Protein AF-A0A9E1TR80-F1 (afdb_monomer_lite)

Foldseek 3Di:
DQVVCLVCVLVVLVVVLVVLVVLLVVLVVVLVVVCVVVVPPDDPPDPVVVVSCVSVVSNVVSVVVNVCCVPDPVNCCSNCVQVVLLVLLLVLLCVLCVLLCQQVVPPDPDGPLVVLLVVLLVLLVVLLVPPDPQLADPVLNVLSVVLSVLLNVLSVLLQDPVNFDVVLLVLLVVLLVLLVVLVVLVVVALVPAAFDPVQCPDDGASPDPDRHRNGNHDSSSVSSNVSSVSSNVSSVSNLQRARCGPVSVVSLVVSVVSLVVQCDGDPVRDDDPVSVVVSNVSSVSSVVSSVVSSRRSRHHPVSCVSVNVSD

pLDDT: mean 89.57, std 8.54, range [56.25, 97.62]

Radius of gyration: 32.89 Å; chains: 1; bounding box: 86×53×78 Å

Sequence (311 aa):
MFDWLSDNRASIALFIILALIVSFIWSIIVGRKQTKLRAKDEVFGDPERTKGGWYWAVCGISALLLLWFHYSWGTARAVFPNAANELCQIAKIDESMASISAALPIGSRYLKSTTLVVRNGQQVNKLATAMPVGIFSATEEAELNIVLGDINALMATLSNPDYVDPKAIDDLADVERSLGDLVHILRQGPNGATPSAAALAQPKWGTSEVEIPMLPMTPRGVLFDKISAKIIPITGQFLKISNMSSKAKNLITETKSAISKLKKPDPSMILDESGEKARKAYVKAVDRIFKRLDDGIIFPSVSMQGMHVAV

Structure (mmCIF, N/CA/C/O backbone):
data_AF-A0A9E1TR80-F1
#
_entry.id   AF-A0A9E1TR80-F1
#
loop_
_atom_site.group_PDB
_atom_site.id
_atom_site.type_symbol
_atom_site.label_atom_id
_atom_site.label_alt_id
_atom_site.label_comp_id
_atom_site.label_asym_id
_atom_site.label_entity_id
_atom_site.label_seq_id
_atom_site.pdbx_PDB_ins_code
_atom_site.Cartn_x
_atom_site.Cartn_y
_atom_site.Cartn_z
_atom_site.occupancy
_atom_site.B_iso_or_equiv
_atom_site.auth_seq_id
_atom_site.auth_comp_id
_atom_site.auth_asym_id
_atom_site.auth_atom_id
_atom_site.pdbx_PDB_model_num
ATOM 1 N N . MET A 1 1 ? 33.201 19.211 -18.783 1.00 58.25 1 MET A N 1
ATOM 2 C CA . MET A 1 1 ? 33.687 17.829 -19.033 1.00 58.25 1 MET A CA 1
ATOM 3 C C . MET A 1 1 ? 32.737 16.787 -18.445 1.00 58.25 1 MET A C 1
ATOM 5 O O . MET A 1 1 ? 32.375 15.867 -19.166 1.00 58.25 1 MET A O 1
ATOM 9 N N . PHE A 1 2 ? 32.279 16.949 -17.196 1.00 63.31 2 PHE A N 1
ATOM 10 C CA . PHE A 1 2 ? 31.284 16.056 -16.582 1.00 63.31 2 PHE A CA 1
ATOM 11 C C . PHE A 1 2 ? 29.918 16.058 -17.292 1.00 63.31 2 PHE A C 1
ATOM 13 O O . PHE A 1 2 ? 29.362 14.984 -17.503 1.00 63.31 2 PHE A O 1
ATOM 20 N N . ASP A 1 3 ? 29.442 17.211 -17.776 1.00 69.69 3 ASP A N 1
ATOM 21 C CA . ASP A 1 3 ? 28.160 17.284 -18.501 1.00 69.69 3 ASP A CA 1
ATOM 22 C C . ASP A 1 3 ? 28.173 16.496 -19.815 1.00 69.69 3 ASP A C 1
ATOM 24 O O . ASP A 1 3 ? 27.224 15.786 -20.119 1.00 69.69 3 ASP A O 1
ATOM 28 N N . TRP A 1 4 ? 29.289 16.522 -20.552 1.00 79.81 4 TRP A N 1
ATOM 29 C CA . TRP A 1 4 ? 29.434 15.757 -21.794 1.00 79.81 4 TRP A CA 1
ATOM 30 C C . TRP A 1 4 ? 29.418 14.245 -21.549 1.00 79.81 4 TRP A C 1
ATOM 32 O O . TRP A 1 4 ? 28.778 13.505 -22.298 1.00 79.81 4 TRP A O 1
ATOM 42 N N . LEU A 1 5 ? 30.105 13.783 -20.495 1.00 74.12 5 LEU A N 1
ATOM 43 C CA . LEU A 1 5 ? 30.082 12.375 -20.087 1.00 74.12 5 LEU A CA 1
ATOM 44 C C . LEU A 1 5 ? 28.674 11.959 -19.664 1.00 74.12 5 LEU A C 1
ATOM 46 O O . LEU A 1 5 ? 28.233 10.867 -20.014 1.00 74.12 5 LEU A O 1
ATOM 50 N N . SER A 1 6 ? 27.962 12.838 -18.958 1.00 72.69 6 SER A N 1
ATOM 51 C CA . SER A 1 6 ? 26.574 12.613 -18.578 1.00 72.69 6 SER A CA 1
ATOM 52 C C . SER A 1 6 ? 25.675 12.532 -19.812 1.00 72.69 6 SER A C 1
ATOM 54 O O . SER A 1 6 ? 24.965 11.544 -19.970 1.00 72.69 6 SER A O 1
ATOM 56 N N . ASP A 1 7 ? 25.759 13.481 -20.744 1.00 76.56 7 ASP A N 1
ATOM 57 C CA . ASP A 1 7 ? 24.959 13.498 -21.975 1.00 76.56 7 ASP A CA 1
ATOM 58 C C . ASP A 1 7 ? 25.209 12.277 -22.877 1.00 76.56 7 ASP A C 1
ATOM 60 O O . ASP A 1 7 ? 24.279 11.769 -23.502 1.00 76.56 7 ASP A O 1
ATOM 64 N N . ASN A 1 8 ? 26.446 11.771 -22.921 1.00 85.31 8 ASN A N 1
ATOM 65 C CA . ASN A 1 8 ? 26.847 10.653 -23.783 1.00 85.31 8 ASN A CA 1
ATOM 66 C C . ASN A 1 8 ? 26.948 9.309 -23.050 1.00 85.31 8 ASN A C 1
ATOM 68 O O . ASN A 1 8 ? 27.391 8.319 -23.634 1.00 85.31 8 ASN A O 1
ATOM 72 N N . ARG A 1 9 ? 26.521 9.230 -21.786 1.00 82.00 9 ARG A N 1
ATOM 73 C CA . ARG A 1 9 ? 26.634 8.023 -20.948 1.00 82.00 9 ARG A CA 1
ATOM 74 C C . ARG A 1 9 ? 26.025 6.773 -21.581 1.00 82.00 9 ARG A C 1
ATOM 76 O O . ARG A 1 9 ? 26.563 5.688 -21.402 1.00 82.00 9 ARG A O 1
ATOM 83 N N . ALA A 1 10 ? 24.931 6.921 -22.332 1.00 85.81 10 ALA A N 1
ATOM 84 C CA . ALA A 1 10 ? 24.284 5.817 -23.033 1.00 85.81 10 ALA A CA 1
ATOM 85 C C . ALA A 1 10 ? 25.228 5.234 -24.092 1.00 85.81 10 ALA A C 1
ATOM 87 O O . ALA A 1 10 ? 25.506 4.038 -24.096 1.00 85.81 10 ALA A O 1
ATOM 88 N N . SER A 1 11 ? 25.786 6.105 -24.933 1.00 89.69 11 SER A N 1
ATOM 89 C CA . SER A 1 11 ? 26.757 5.752 -25.968 1.00 89.69 11 SER A CA 1
ATOM 90 C C . SER A 1 11 ? 28.032 5.158 -25.370 1.00 89.69 11 SER A C 1
ATOM 92 O O . SER A 1 11 ? 28.543 4.164 -25.878 1.00 89.69 11 SER A O 1
ATOM 94 N N . ILE A 1 12 ? 28.519 5.722 -24.260 1.00 89.19 12 ILE A N 1
ATOM 95 C CA . ILE A 1 12 ? 29.702 5.225 -23.544 1.00 89.19 12 ILE A CA 1
ATOM 96 C C . ILE A 1 12 ? 29.439 3.826 -22.976 1.00 89.19 12 ILE A C 1
ATOM 98 O O . ILE A 1 12 ? 30.244 2.921 -23.184 1.00 89.19 12 ILE A O 1
ATOM 102 N N . ALA A 1 13 ? 28.305 3.619 -22.301 1.00 89.69 13 ALA A N 1
ATOM 103 C CA . ALA A 1 13 ? 27.932 2.317 -21.754 1.00 89.69 13 ALA A CA 1
ATOM 104 C C . ALA A 1 13 ? 27.799 1.262 -22.862 1.00 89.69 13 ALA A C 1
ATOM 106 O O . ALA A 1 13 ? 28.350 0.171 -22.739 1.00 89.69 13 ALA A O 1
ATOM 107 N N . LEU A 1 14 ? 27.139 1.602 -23.974 1.00 92.31 14 LEU A N 1
ATOM 108 C CA . LEU A 1 14 ? 27.001 0.711 -25.128 1.00 92.31 14 LEU A CA 1
ATOM 109 C C . LEU A 1 14 ? 28.354 0.365 -25.756 1.00 92.31 14 LEU A C 1
ATOM 111 O O . LEU A 1 14 ? 28.594 -0.797 -26.080 1.00 92.31 14 LEU A O 1
ATOM 115 N N . PHE A 1 15 ? 29.256 1.341 -25.884 1.00 94.75 15 PHE A N 1
ATOM 116 C CA . PHE A 1 15 ? 30.611 1.102 -26.377 1.00 94.75 15 PHE A CA 1
ATOM 117 C C . PHE A 1 15 ? 31.386 0.139 -25.469 1.00 94.75 15 PHE A C 1
ATOM 119 O O . PHE A 1 15 ? 31.996 -0.808 -25.962 1.00 94.75 15 PHE A O 1
ATOM 126 N N . ILE A 1 16 ? 31.323 0.332 -24.146 1.00 93.81 16 ILE A N 1
ATOM 127 C CA . ILE A 1 16 ? 31.970 -0.560 -23.173 1.00 93.81 16 ILE A CA 1
ATOM 128 C C . ILE A 1 16 ? 31.391 -1.975 -23.273 1.00 93.81 16 ILE A C 1
ATOM 130 O O . ILE A 1 16 ? 32.149 -2.939 -23.345 1.00 93.81 16 ILE A O 1
ATOM 134 N N . ILE A 1 17 ? 30.064 -2.112 -23.336 1.00 95.00 17 ILE A N 1
ATOM 135 C CA . ILE A 1 17 ? 29.396 -3.412 -23.489 1.00 95.00 17 ILE A CA 1
ATOM 136 C C . ILE A 1 17 ? 29.850 -4.099 -24.782 1.00 95.00 17 ILE A C 1
ATOM 138 O O . ILE A 1 17 ? 30.218 -5.273 -24.753 1.00 95.00 17 ILE A O 1
ATOM 142 N N . LEU A 1 18 ? 29.898 -3.375 -25.903 1.00 96.56 18 LEU A N 1
ATOM 143 C CA . LEU A 1 18 ? 30.376 -3.910 -27.177 1.00 96.56 18 LEU A CA 1
ATOM 144 C C . LEU A 1 18 ? 31.840 -4.370 -27.081 1.00 96.56 18 LEU A C 1
ATOM 146 O O . LEU A 1 18 ? 32.168 -5.476 -27.509 1.00 96.56 18 LEU A O 1
ATOM 150 N N . ALA A 1 19 ? 32.712 -3.558 -26.479 1.00 97.12 19 ALA A N 1
ATOM 151 C CA . ALA A 1 19 ? 34.120 -3.894 -26.283 1.00 97.12 19 ALA A CA 1
ATOM 152 C C . ALA A 1 19 ? 34.298 -5.142 -25.402 1.00 97.12 19 ALA A C 1
ATOM 154 O O . ALA A 1 19 ? 35.151 -5.984 -25.692 1.00 97.12 19 ALA A O 1
ATOM 155 N N . LEU A 1 20 ? 33.468 -5.303 -24.367 1.00 97.12 20 LEU A N 1
ATOM 156 C CA . LEU A 1 20 ? 33.451 -6.493 -23.515 1.00 97.12 20 LEU A CA 1
ATOM 157 C C . LEU A 1 20 ? 32.968 -7.734 -24.272 1.00 97.12 20 LEU A C 1
ATOM 159 O O . LEU A 1 20 ? 33.569 -8.793 -24.120 1.00 97.12 20 LEU A O 1
ATOM 163 N N . ILE A 1 21 ? 31.945 -7.619 -25.129 1.00 97.50 21 ILE A N 1
ATOM 164 C CA . ILE A 1 21 ? 31.486 -8.727 -25.987 1.00 97.50 21 ILE A CA 1
ATOM 165 C C . ILE A 1 21 ? 32.606 -9.164 -26.936 1.00 97.50 21 ILE A C 1
ATOM 167 O O . ILE A 1 21 ? 32.916 -10.355 -27.026 1.00 97.50 21 ILE A O 1
ATOM 171 N N . VAL A 1 22 ? 33.247 -8.209 -27.616 1.00 97.62 22 VAL A N 1
ATOM 172 C CA . VAL A 1 22 ? 34.369 -8.490 -28.524 1.00 97.62 22 VAL A CA 1
ATOM 173 C C . VAL A 1 22 ? 35.521 -9.145 -27.762 1.00 97.62 22 VAL A C 1
ATOM 175 O O . VAL A 1 22 ? 36.040 -10.167 -28.210 1.00 97.62 22 VAL A O 1
ATOM 178 N N . SER A 1 23 ? 35.880 -8.615 -26.590 1.00 96.31 23 SER A N 1
ATOM 179 C CA . SER A 1 23 ? 36.952 -9.156 -25.743 1.00 96.31 23 SER A CA 1
ATOM 180 C C . SER A 1 23 ? 36.634 -10.564 -25.241 1.00 96.31 23 SER A C 1
ATOM 182 O O . SER A 1 23 ? 37.499 -11.439 -25.283 1.00 96.31 23 SER A O 1
ATOM 184 N N . PHE A 1 24 ? 35.388 -10.819 -24.837 1.00 96.94 24 PHE A N 1
ATOM 185 C CA . PHE A 1 24 ? 34.911 -12.133 -24.417 1.00 96.94 24 PHE A CA 1
ATOM 186 C C . PHE A 1 24 ? 35.058 -13.160 -25.547 1.00 96.94 24 PHE A C 1
ATOM 188 O O . PHE A 1 24 ? 35.749 -14.167 -25.379 1.00 96.94 24 PHE A O 1
ATOM 195 N N . ILE A 1 25 ? 34.509 -12.871 -26.731 1.00 96.69 25 ILE A N 1
ATOM 196 C CA . ILE A 1 25 ? 34.580 -13.769 -27.894 1.00 96.69 25 ILE A CA 1
ATOM 197 C C . ILE A 1 25 ? 36.036 -13.988 -28.328 1.00 96.69 25 ILE A C 1
ATOM 199 O O . ILE A 1 25 ? 36.466 -15.128 -28.528 1.00 96.69 25 ILE A O 1
ATOM 203 N N . TRP A 1 26 ? 36.817 -12.911 -28.440 1.00 96.50 26 TRP A N 1
ATOM 204 C CA . TRP A 1 26 ? 38.222 -12.975 -28.836 1.00 96.50 26 TRP A CA 1
ATOM 205 C C . TRP A 1 26 ? 39.052 -13.817 -27.863 1.00 96.50 26 TRP A C 1
ATOM 207 O O . TRP A 1 26 ? 39.819 -14.679 -28.299 1.00 96.50 26 TRP A O 1
ATOM 217 N N . SER A 1 27 ? 38.855 -13.629 -26.554 1.00 94.81 27 SER A N 1
ATOM 218 C CA . SER A 1 27 ? 39.579 -14.370 -25.518 1.00 94.81 27 SER A CA 1
ATOM 219 C C . SER A 1 27 ? 39.319 -15.877 -25.587 1.00 94.81 27 SER A C 1
ATOM 221 O O . SER A 1 27 ? 40.258 -16.662 -25.466 1.00 94.81 27 SER A O 1
ATOM 223 N N . ILE A 1 28 ? 38.087 -16.295 -25.901 1.00 93.44 28 ILE A N 1
ATOM 224 C CA . ILE A 1 28 ? 37.736 -17.706 -26.098 1.00 93.44 28 ILE A CA 1
ATOM 225 C C . ILE A 1 28 ? 38.412 -18.261 -27.356 1.00 93.44 28 ILE A C 1
ATOM 227 O O . ILE A 1 28 ? 39.018 -19.334 -27.313 1.00 93.44 28 ILE A O 1
ATOM 231 N N . ILE A 1 29 ? 38.331 -17.550 -28.486 1.00 93.81 29 ILE A N 1
ATOM 232 C CA . ILE A 1 29 ? 38.893 -18.019 -29.763 1.00 93.81 29 ILE A CA 1
ATOM 233 C C . ILE A 1 29 ? 40.418 -18.146 -29.670 1.00 93.81 29 ILE A C 1
ATOM 235 O O . ILE A 1 29 ? 40.978 -19.184 -30.035 1.00 93.81 29 ILE A O 1
ATOM 239 N N . VAL A 1 30 ? 41.097 -17.102 -29.190 1.00 90.50 30 VAL A N 1
ATOM 240 C CA . VAL A 1 30 ? 42.562 -17.076 -29.094 1.00 90.50 30 VAL A CA 1
ATOM 241 C C . VAL A 1 30 ? 43.049 -17.976 -27.968 1.00 90.50 30 VAL A C 1
ATOM 243 O O . VAL A 1 30 ? 43.980 -18.746 -28.193 1.00 90.50 30 VAL A O 1
ATOM 246 N N . GLY A 1 31 ? 42.390 -17.960 -26.807 1.00 88.12 31 GLY A N 1
ATOM 247 C CA . GLY A 1 31 ? 42.719 -18.828 -25.678 1.00 88.12 31 GLY A CA 1
ATOM 248 C C . GLY A 1 31 ? 42.696 -20.301 -26.075 1.00 88.12 31 GLY A C 1
ATOM 249 O O . GLY A 1 31 ? 43.686 -21.004 -25.887 1.00 88.12 31 GLY A O 1
ATOM 250 N N . ARG A 1 32 ? 41.633 -20.760 -26.754 1.00 87.75 32 ARG A N 1
ATOM 251 C CA . ARG A 1 32 ? 41.549 -22.147 -27.249 1.00 87.75 32 ARG A CA 1
ATOM 252 C C . ARG A 1 32 ? 42.626 -22.480 -28.282 1.00 87.75 32 ARG A C 1
ATOM 254 O O . ARG A 1 32 ? 43.193 -23.571 -28.227 1.00 87.75 32 ARG A O 1
ATOM 261 N N . LYS A 1 33 ? 42.914 -21.568 -29.221 1.00 86.44 33 LYS A N 1
ATOM 262 C CA . LYS A 1 33 ? 43.987 -21.757 -30.216 1.00 86.44 33 LYS A CA 1
ATOM 263 C C . LYS A 1 33 ? 45.356 -21.882 -29.540 1.00 86.44 33 LYS A C 1
ATOM 265 O O . LYS A 1 33 ? 46.092 -22.812 -29.850 1.00 86.44 33 LYS A O 1
ATOM 270 N N . GLN A 1 34 ? 45.666 -21.000 -28.591 1.00 82.81 34 GLN A N 1
ATOM 271 C CA . GLN A 1 34 ? 46.931 -20.990 -27.851 1.00 82.81 34 GLN A CA 1
ATOM 272 C C . GLN A 1 34 ? 47.099 -22.241 -26.982 1.00 82.81 34 GLN A C 1
ATOM 274 O O . GLN A 1 34 ? 48.149 -22.873 -27.038 1.00 82.81 34 GLN A O 1
ATOM 279 N N . THR A 1 35 ? 46.059 -22.664 -26.253 1.00 80.88 35 THR A N 1
ATOM 280 C CA . THR A 1 35 ? 46.100 -23.912 -25.470 1.00 80.88 35 THR A CA 1
ATOM 281 C C . THR A 1 35 ? 46.363 -25.130 -26.357 1.00 80.88 35 THR A C 1
ATOM 283 O O . THR A 1 35 ? 47.120 -26.014 -25.968 1.00 80.88 35 THR A O 1
ATOM 286 N N . LYS A 1 36 ? 45.786 -25.180 -27.567 1.00 81.00 36 LYS A N 1
ATOM 287 C CA . LYS A 1 36 ? 46.009 -26.289 -28.507 1.00 81.00 36 LYS A CA 1
ATOM 288 C C . LYS A 1 36 ? 47.434 -26.321 -29.070 1.00 81.00 36 LYS A C 1
ATOM 290 O O . LYS A 1 36 ? 47.961 -27.412 -29.261 1.00 81.00 36 LYS A O 1
ATOM 295 N N . LEU A 1 37 ? 48.031 -25.161 -29.354 1.00 76.88 37 LEU A N 1
ATOM 296 C CA . LEU A 1 37 ? 49.408 -25.067 -29.856 1.00 76.88 37 LEU A CA 1
ATOM 297 C C . LEU A 1 37 ? 50.415 -25.493 -28.780 1.00 76.88 37 LEU A C 1
ATOM 299 O O . LEU A 1 37 ? 51.246 -26.358 -29.020 1.00 76.88 37 LEU A O 1
ATOM 303 N N . ARG A 1 38 ? 50.255 -24.973 -27.563 1.00 70.81 38 ARG A N 1
ATOM 304 C CA . ARG A 1 38 ? 51.176 -25.202 -26.439 1.00 70.81 38 ARG A CA 1
ATOM 305 C C . ARG A 1 38 ? 51.087 -26.591 -25.812 1.00 70.81 38 ARG A C 1
ATOM 307 O O . ARG A 1 38 ? 52.010 -27.028 -25.141 1.00 70.81 38 ARG A O 1
ATOM 314 N N . ALA A 1 39 ? 50.000 -27.322 -26.065 1.00 70.25 39 ALA A N 1
ATOM 315 C CA . ALA A 1 39 ? 49.809 -28.676 -25.546 1.00 70.25 39 ALA A CA 1
ATOM 316 C C . ALA A 1 39 ? 50.899 -29.678 -25.977 1.00 70.25 39 ALA A C 1
ATOM 318 O O . ALA A 1 39 ? 51.022 -30.721 -25.338 1.00 70.25 39 ALA A O 1
ATOM 319 N N . LYS A 1 40 ? 51.646 -29.397 -27.055 1.00 64.62 40 LYS A N 1
ATOM 320 C CA . LYS A 1 40 ? 52.681 -30.291 -27.597 1.00 64.62 40 LYS A CA 1
ATOM 321 C C . LYS A 1 40 ? 54.119 -29.858 -27.290 1.00 64.62 40 LYS A C 1
ATOM 323 O O . LYS A 1 40 ? 54.990 -30.720 -27.317 1.00 64.62 40 LYS A O 1
ATOM 328 N N . ASP A 1 41 ? 54.341 -28.584 -26.969 1.00 59.75 41 ASP A N 1
ATOM 329 C CA . ASP A 1 41 ? 55.686 -27.989 -26.926 1.00 59.75 41 ASP A CA 1
ATOM 330 C C . ASP A 1 41 ? 56.213 -27.744 -25.496 1.00 59.75 41 ASP A C 1
ATOM 332 O O . ASP A 1 41 ? 57.397 -27.482 -25.319 1.00 59.75 41 ASP A O 1
ATOM 336 N N . GLU A 1 42 ? 55.375 -27.871 -24.459 1.00 63.59 42 GLU A N 1
ATOM 337 C CA . GLU A 1 42 ? 55.728 -27.475 -23.084 1.00 63.59 42 GLU A CA 1
ATOM 338 C C . GLU A 1 42 ? 55.746 -28.667 -22.101 1.00 63.59 42 GLU A C 1
ATOM 340 O O . GLU A 1 42 ? 54.716 -29.295 -21.820 1.00 63.59 42 GLU A O 1
ATOM 345 N N . VAL A 1 43 ? 56.921 -28.946 -21.522 1.00 59.72 43 VAL A N 1
ATOM 346 C CA . VAL A 1 43 ? 57.136 -29.941 -20.451 1.00 59.72 43 VAL A CA 1
ATOM 347 C C . VAL A 1 43 ? 56.722 -29.347 -19.089 1.00 59.72 43 VAL A C 1
ATOM 349 O O . VAL A 1 43 ? 56.724 -28.131 -18.899 1.00 59.72 43 VAL A O 1
ATOM 352 N N . PHE A 1 44 ? 56.329 -30.181 -18.118 1.00 56.25 44 PHE A N 1
ATOM 353 C CA . PHE A 1 44 ? 55.986 -29.716 -16.765 1.00 56.25 44 PHE A CA 1
ATOM 354 C C . PHE A 1 44 ? 57.133 -28.895 -16.142 1.00 56.25 44 PHE A C 1
ATOM 356 O O . PHE A 1 44 ? 58.249 -29.392 -16.030 1.00 56.25 44 PHE A O 1
ATOM 363 N N . GLY A 1 45 ? 56.844 -27.659 -15.715 1.00 63.41 45 GLY A N 1
ATOM 364 C CA . GLY A 1 45 ? 57.813 -26.742 -15.092 1.00 63.41 45 GLY A CA 1
ATOM 365 C C . GLY A 1 45 ? 58.191 -25.525 -15.943 1.00 63.41 45 GLY A C 1
ATOM 366 O O . GLY A 1 45 ? 58.814 -24.604 -15.418 1.00 63.41 45 GLY A O 1
ATOM 367 N N . ASP A 1 46 ? 57.782 -25.478 -17.214 1.00 70.25 46 ASP A N 1
ATOM 368 C CA . ASP A 1 46 ? 58.054 -24.333 -18.084 1.00 70.25 46 ASP A CA 1
ATOM 369 C C . ASP A 1 46 ? 57.157 -23.117 -17.734 1.00 70.25 46 ASP A C 1
ATOM 371 O O . ASP A 1 46 ? 55.921 -23.238 -17.758 1.00 70.25 46 ASP A O 1
ATOM 375 N N . PRO A 1 47 ? 57.724 -21.931 -17.419 1.00 66.88 47 PRO A N 1
ATOM 376 C CA . PRO A 1 47 ? 56.947 -20.711 -17.199 1.00 66.88 47 PRO A CA 1
ATOM 377 C C . PRO A 1 47 ? 56.077 -20.310 -18.402 1.00 66.88 47 PRO A C 1
ATOM 379 O O . PRO A 1 47 ? 55.066 -19.626 -18.213 1.00 66.88 47 PRO A O 1
ATOM 382 N N . GLU A 1 48 ? 56.398 -20.739 -19.627 1.00 65.94 48 GLU A N 1
ATOM 383 C CA . GLU A 1 48 ? 55.620 -20.423 -20.836 1.00 65.94 48 GLU A CA 1
ATOM 384 C C . GLU A 1 48 ? 54.177 -20.953 -20.781 1.00 65.94 48 GLU A C 1
ATOM 386 O O . GLU A 1 48 ? 53.243 -20.272 -21.237 1.00 65.94 48 GLU A O 1
ATOM 391 N N . ARG A 1 49 ? 53.965 -22.065 -20.064 1.00 64.56 49 ARG A N 1
ATOM 392 C CA . ARG A 1 49 ? 52.648 -22.677 -19.835 1.00 64.56 49 ARG A CA 1
ATOM 393 C C . ARG A 1 49 ? 51.699 -21.799 -19.027 1.00 64.56 49 ARG A C 1
ATOM 395 O O . ARG A 1 49 ? 50.481 -21.858 -19.205 1.00 64.56 49 ARG A O 1
ATOM 402 N N . THR A 1 50 ? 52.237 -20.922 -18.176 1.00 63.75 50 THR A N 1
ATOM 403 C CA . THR A 1 50 ? 51.439 -19.984 -17.364 1.00 63.75 50 THR A CA 1
ATOM 404 C C . THR A 1 50 ? 51.004 -18.732 -18.135 1.00 63.75 50 THR A C 1
ATOM 406 O O . THR A 1 50 ? 49.987 -18.123 -17.796 1.00 63.75 50 THR A O 1
ATOM 409 N N . LYS A 1 51 ? 51.682 -18.385 -19.244 1.00 66.50 51 LYS A N 1
ATOM 410 C CA . LYS A 1 51 ? 51.377 -17.184 -20.052 1.00 66.50 51 LYS A CA 1
ATOM 411 C C . LYS A 1 51 ? 50.007 -17.254 -20.755 1.00 66.50 51 LYS A C 1
ATOM 413 O O . LYS A 1 51 ? 49.477 -16.229 -21.171 1.00 66.50 51 LYS A O 1
ATOM 418 N N . GLY A 1 52 ? 49.409 -18.444 -20.887 1.00 68.44 52 GLY A N 1
ATOM 419 C CA . GLY A 1 52 ? 48.085 -18.639 -21.497 1.00 68.44 52 GLY A CA 1
ATOM 420 C C . GLY A 1 52 ? 46.894 -18.318 -20.581 1.00 68.44 52 GLY A C 1
ATOM 421 O O . GLY A 1 52 ? 45.777 -18.154 -21.073 1.00 68.44 52 GLY A O 1
ATOM 422 N N . GLY A 1 53 ? 47.110 -18.200 -19.264 1.00 78.19 53 GLY A N 1
ATOM 423 C CA . GLY A 1 53 ? 46.043 -17.960 -18.281 1.00 78.19 53 GLY A CA 1
ATOM 424 C C . GLY A 1 53 ? 45.341 -16.605 -18.432 1.00 78.19 53 GLY A C 1
ATOM 425 O O . GLY A 1 53 ? 44.158 -16.485 -18.117 1.00 78.19 53 GLY A O 1
ATOM 426 N N . TRP A 1 54 ? 46.031 -15.606 -18.992 1.00 85.19 54 TRP A N 1
ATOM 427 C CA . TRP A 1 54 ? 45.498 -14.257 -19.217 1.00 85.19 54 TRP A CA 1
ATOM 428 C C . TRP A 1 54 ? 44.208 -14.245 -20.053 1.00 85.19 54 TRP A C 1
ATOM 430 O O . TRP A 1 54 ? 43.271 -13.526 -19.715 1.00 85.19 54 TRP A O 1
ATOM 440 N N . TYR A 1 55 ? 44.108 -15.071 -21.101 1.00 89.75 55 TYR A N 1
ATOM 441 C CA . TYR A 1 55 ? 42.899 -15.123 -21.934 1.00 89.75 55 TYR A CA 1
ATOM 442 C C . TYR A 1 55 ? 41.677 -15.590 -21.133 1.00 89.75 55 TYR A C 1
ATOM 444 O O . TYR A 1 55 ? 40.588 -15.045 -21.288 1.00 89.75 55 TYR A O 1
ATOM 452 N N . TRP A 1 56 ? 41.860 -16.548 -20.222 1.00 89.38 56 TRP A N 1
ATOM 453 C CA . TRP A 1 56 ? 40.788 -17.026 -19.349 1.00 89.38 56 TRP A CA 1
ATOM 454 C C . TRP A 1 56 ? 40.421 -16.004 -18.268 1.00 89.38 56 TRP A C 1
ATOM 456 O O . TRP A 1 56 ? 39.244 -15.877 -17.934 1.00 89.38 56 TRP A O 1
ATOM 466 N N . ALA A 1 57 ? 41.387 -15.214 -17.787 1.00 91.69 57 ALA A N 1
ATOM 467 C CA . ALA A 1 57 ? 41.116 -14.087 -16.896 1.00 91.69 57 ALA A CA 1
ATOM 468 C C . ALA A 1 57 ? 40.283 -12.994 -17.592 1.00 91.69 57 ALA A C 1
ATOM 470 O O . ALA A 1 57 ? 39.260 -12.572 -17.056 1.00 91.69 57 ALA A O 1
ATOM 471 N N . VAL A 1 58 ? 40.656 -12.592 -18.816 1.00 93.38 58 VAL A N 1
ATOM 472 C CA . VAL A 1 58 ? 39.877 -11.635 -19.627 1.00 93.38 58 VAL A CA 1
ATOM 473 C C . VAL A 1 58 ? 38.477 -12.176 -19.919 1.00 93.38 58 VAL A C 1
ATOM 475 O O . VAL A 1 58 ? 37.505 -11.431 -19.799 1.00 93.38 58 VAL A O 1
ATOM 478 N N . CYS A 1 59 ? 38.354 -13.467 -20.240 1.00 95.06 59 CYS A N 1
ATOM 479 C CA . CYS A 1 59 ? 37.067 -14.137 -20.425 1.00 95.06 59 CYS A CA 1
ATOM 480 C C . CYS A 1 59 ? 36.194 -14.037 -19.164 1.00 95.06 59 CYS A C 1
ATOM 482 O O . CYS A 1 59 ? 35.033 -13.638 -19.253 1.00 95.06 59 CYS A O 1
ATOM 484 N N . GLY A 1 60 ? 36.752 -14.361 -17.993 1.00 95.44 60 GLY A N 1
ATOM 485 C CA . GLY A 1 60 ? 36.043 -14.316 -16.713 1.00 95.44 60 GLY A CA 1
ATOM 486 C C . GLY A 1 60 ? 35.592 -12.906 -16.331 1.00 95.44 60 GLY A C 1
ATOM 487 O O . GLY A 1 60 ? 34.421 -12.701 -16.019 1.00 95.44 60 GLY A O 1
ATOM 488 N N . ILE A 1 61 ? 36.488 -11.918 -16.425 1.00 96.56 61 ILE A N 1
ATOM 489 C CA . ILE A 1 61 ? 36.165 -10.512 -16.135 1.00 96.56 61 ILE A CA 1
ATOM 490 C C . ILE A 1 61 ? 35.108 -9.991 -17.112 1.00 96.56 61 ILE A C 1
ATOM 492 O O . ILE A 1 61 ? 34.140 -9.366 -16.687 1.00 96.56 61 ILE A O 1
ATOM 496 N N . SER A 1 62 ? 35.251 -10.284 -18.409 1.00 96.56 62 SER A N 1
ATOM 497 C CA . SER A 1 62 ? 34.279 -9.846 -19.416 1.00 96.56 62 SER A CA 1
ATOM 498 C C . SER A 1 62 ? 32.903 -10.457 -19.163 1.00 96.56 62 SER A C 1
ATOM 500 O O . SER A 1 62 ? 31.910 -9.739 -19.203 1.00 96.56 62 SER A O 1
ATOM 502 N N . ALA A 1 63 ? 32.828 -11.750 -18.836 1.00 96.44 63 ALA A N 1
ATOM 503 C CA . ALA A 1 63 ? 31.568 -12.416 -18.507 1.00 96.44 63 ALA A CA 1
ATOM 504 C C . ALA A 1 63 ? 30.896 -11.813 -17.265 1.00 96.44 63 ALA A C 1
ATOM 506 O O . ALA A 1 63 ? 29.702 -11.514 -17.298 1.00 96.44 63 ALA A O 1
ATOM 507 N N . LEU A 1 64 ? 31.661 -11.592 -16.189 1.00 96.88 64 LEU A N 1
ATOM 508 C CA . LEU A 1 64 ? 31.154 -10.981 -14.958 1.00 96.88 64 LEU A CA 1
ATOM 509 C C . LEU A 1 64 ? 30.639 -9.561 -15.200 1.00 96.88 64 LEU A C 1
ATOM 511 O O . LEU A 1 64 ? 29.546 -9.222 -14.751 1.00 96.88 64 LEU A O 1
ATOM 515 N N . LEU A 1 65 ? 31.393 -8.742 -15.937 1.00 96.19 65 LEU A N 1
ATOM 516 C CA . LEU A 1 65 ? 30.979 -7.378 -16.253 1.00 96.19 65 LEU A CA 1
ATOM 517 C C . LEU A 1 65 ? 29.759 -7.352 -17.173 1.00 96.19 65 LEU A C 1
ATOM 519 O O . LEU A 1 65 ? 28.856 -6.562 -16.930 1.00 96.19 65 LEU A O 1
ATOM 523 N N . LEU A 1 66 ? 29.680 -8.219 -18.185 1.00 96.00 66 LEU A N 1
ATOM 524 C CA . LEU A 1 66 ? 28.498 -8.315 -19.049 1.00 96.00 66 LEU A CA 1
ATOM 525 C C . LEU A 1 66 ? 27.248 -8.705 -18.257 1.00 96.00 66 LEU A C 1
ATOM 527 O O . LEU A 1 66 ? 26.194 -8.100 -18.447 1.00 96.00 66 LEU A O 1
ATOM 531 N N . LEU A 1 67 ? 27.371 -9.661 -17.331 1.00 96.44 67 LEU A N 1
ATOM 532 C CA . LEU A 1 67 ? 26.283 -10.036 -16.430 1.00 96.44 67 LEU A CA 1
ATOM 533 C C . LEU A 1 67 ? 25.877 -8.864 -15.527 1.00 96.44 67 LEU A C 1
ATOM 535 O O . LEU A 1 67 ? 24.689 -8.595 -15.356 1.00 96.44 67 LEU A O 1
ATOM 539 N N . TRP A 1 68 ? 26.856 -8.138 -14.986 1.00 95.50 68 TRP A N 1
ATOM 540 C CA . TRP A 1 68 ? 26.604 -6.955 -14.171 1.00 95.50 68 TRP A CA 1
ATOM 541 C C . TRP A 1 68 ? 25.891 -5.854 -14.965 1.00 95.50 68 TRP A C 1
ATOM 543 O O . TRP A 1 68 ? 24.864 -5.356 -14.515 1.00 95.50 68 TRP A O 1
ATOM 553 N N . PHE A 1 69 ? 26.372 -5.511 -16.165 1.00 93.69 69 PHE A N 1
ATOM 554 C CA . PHE A 1 69 ? 25.745 -4.518 -17.044 1.00 93.69 69 PHE A CA 1
ATOM 555 C C . PHE A 1 69 ? 24.319 -4.915 -17.438 1.00 93.69 69 PHE A C 1
ATOM 557 O O . PHE A 1 69 ? 23.449 -4.049 -17.506 1.00 93.69 69 PHE A O 1
ATOM 564 N N . HIS A 1 70 ? 24.062 -6.210 -17.644 1.00 92.38 70 HIS A N 1
ATOM 565 C CA . HIS A 1 70 ? 22.734 -6.723 -17.975 1.00 92.38 70 HIS A CA 1
ATOM 566 C C . HIS A 1 70 ? 21.704 -6.479 -16.861 1.00 92.38 70 HIS A C 1
ATOM 568 O O . HIS A 1 70 ? 20.591 -6.047 -17.147 1.00 92.38 70 HIS A O 1
ATOM 574 N N . TYR A 1 71 ? 22.079 -6.697 -15.597 1.00 93.56 71 TYR A N 1
ATOM 575 C CA . TYR A 1 71 ? 21.199 -6.473 -14.440 1.00 93.56 71 TYR A CA 1
ATOM 576 C C . TYR A 1 71 ? 21.333 -5.074 -13.816 1.00 93.56 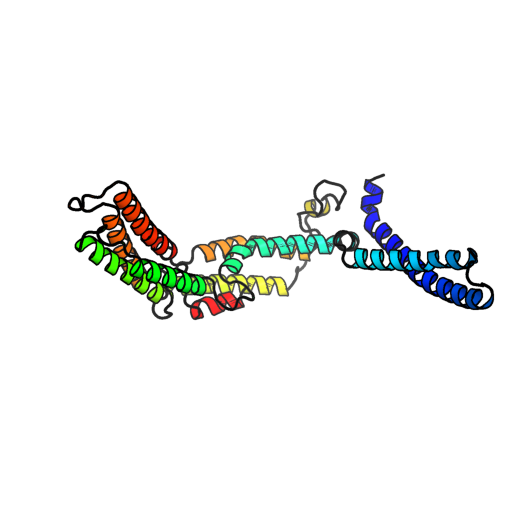71 TYR A C 1
ATOM 578 O O . TYR A 1 71 ? 20.676 -4.759 -12.823 1.00 93.56 71 TYR A O 1
ATOM 586 N N . SER A 1 72 ? 22.181 -4.212 -14.377 1.00 92.25 72 SER A N 1
ATOM 587 C CA . SER A 1 72 ? 22.468 -2.896 -13.815 1.00 92.25 72 SER A CA 1
ATOM 588 C C . SER A 1 72 ? 21.345 -1.904 -14.111 1.00 92.25 72 SER A C 1
ATOM 590 O O . SER A 1 72 ? 21.152 -1.464 -15.249 1.00 92.25 72 SER A O 1
ATOM 592 N N . TRP A 1 73 ? 20.672 -1.454 -13.048 1.00 87.00 73 TRP A N 1
ATOM 593 C CA . TRP A 1 73 ? 19.702 -0.358 -13.109 1.00 87.00 73 TRP A CA 1
ATOM 594 C C . TRP A 1 73 ? 20.292 0.914 -13.734 1.00 87.00 73 TRP A C 1
ATOM 596 O O . TRP A 1 73 ? 19.644 1.572 -14.547 1.00 87.00 73 TRP A O 1
ATOM 606 N N . GLY A 1 74 ? 21.554 1.227 -13.414 1.00 86.19 74 GLY A N 1
ATOM 607 C CA . GLY A 1 74 ? 22.265 2.375 -13.977 1.00 86.19 74 GLY A CA 1
ATOM 608 C C . GLY A 1 74 ? 22.390 2.312 -15.500 1.00 86.19 74 GLY A C 1
ATOM 609 O O . GLY A 1 74 ? 22.258 3.330 -16.171 1.00 86.19 74 GLY A O 1
ATOM 610 N N . THR A 1 75 ? 22.571 1.115 -16.056 1.00 87.44 75 THR A N 1
ATOM 611 C CA . THR A 1 75 ? 22.676 0.905 -17.508 1.00 87.44 75 THR A CA 1
ATOM 612 C C . THR A 1 75 ? 21.313 1.013 -18.179 1.00 87.44 75 THR A C 1
ATOM 614 O O . THR A 1 75 ? 21.177 1.701 -19.190 1.00 87.44 75 THR A O 1
ATOM 617 N N . ALA A 1 76 ? 20.282 0.411 -17.580 1.00 86.94 76 ALA A N 1
ATOM 618 C CA . ALA A 1 76 ? 18.918 0.471 -18.096 1.00 86.94 76 ALA A CA 1
ATOM 619 C C . ALA A 1 76 ? 18.423 1.920 -18.230 1.00 86.94 76 ALA A C 1
ATOM 621 O O . ALA A 1 76 ? 17.971 2.324 -19.301 1.00 86.94 76 ALA A O 1
ATOM 622 N N . ARG A 1 77 ? 18.588 2.741 -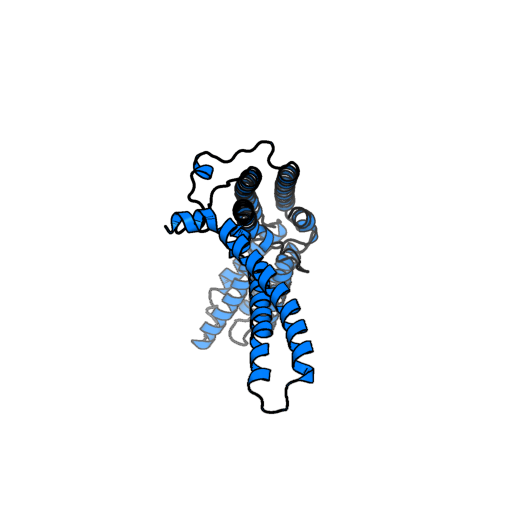17.185 1.00 85.50 77 ARG A N 1
ATOM 623 C CA . ARG A 1 77 ? 18.178 4.158 -17.214 1.00 85.50 77 ARG A CA 1
ATOM 624 C C . ARG A 1 77 ? 19.083 5.050 -18.075 1.00 85.50 77 ARG A C 1
ATOM 626 O O . ARG A 1 77 ? 18.650 6.119 -18.501 1.00 85.50 77 ARG A O 1
ATOM 633 N N . ALA A 1 78 ? 20.307 4.611 -18.382 1.00 84.88 78 ALA A N 1
ATOM 634 C CA . ALA A 1 78 ? 21.174 5.276 -19.356 1.00 84.88 78 ALA A CA 1
ATOM 635 C C . ALA A 1 78 ? 20.675 5.131 -20.774 1.00 84.88 78 ALA A C 1
ATOM 637 O O . ALA A 1 78 ? 20.579 6.125 -21.488 1.00 84.88 78 ALA A O 1
ATOM 638 N N . VAL A 1 79 ? 20.358 3.902 -21.157 1.00 87.19 79 VAL A N 1
ATOM 639 C CA . VAL A 1 79 ? 19.925 3.583 -22.514 1.00 87.19 79 VAL A CA 1
ATOM 640 C C . VAL A 1 79 ? 18.458 3.971 -22.723 1.00 87.19 79 VAL A C 1
ATOM 642 O O . VAL A 1 79 ? 18.093 4.416 -23.808 1.00 87.19 79 VAL A O 1
ATOM 645 N N . PHE A 1 80 ? 17.627 3.885 -21.678 1.00 88.88 80 PHE A N 1
ATOM 646 C CA . PHE A 1 80 ? 16.187 4.151 -21.739 1.00 88.88 80 PHE A CA 1
ATOM 647 C C . PHE A 1 80 ? 15.731 5.209 -20.711 1.00 88.88 80 PHE A C 1
ATOM 649 O O . PHE A 1 80 ? 14.913 4.912 -19.835 1.00 88.88 80 PHE A O 1
ATOM 656 N N . PRO A 1 81 ? 16.202 6.468 -20.805 1.00 86.31 81 PRO A N 1
ATOM 657 C CA . PRO A 1 81 ? 15.877 7.512 -19.826 1.00 86.31 81 PRO A CA 1
ATOM 658 C C . PRO A 1 81 ? 14.378 7.848 -19.784 1.00 86.31 81 PRO A C 1
ATOM 660 O O . PRO A 1 81 ? 13.821 8.090 -18.716 1.00 86.31 81 PRO A O 1
ATOM 663 N N . ASN A 1 82 ? 13.703 7.794 -20.934 1.00 89.94 82 ASN A N 1
ATOM 664 C CA . ASN A 1 82 ? 12.261 8.015 -21.028 1.00 89.94 82 ASN A CA 1
ATOM 665 C C . ASN A 1 82 ? 11.463 6.912 -20.321 1.00 89.94 82 ASN A C 1
ATOM 667 O O . ASN A 1 82 ? 10.515 7.211 -19.603 1.00 89.94 82 ASN A O 1
ATOM 671 N N . ALA A 1 83 ? 11.874 5.647 -20.467 1.00 91.69 83 ALA A N 1
ATOM 672 C CA . ALA A 1 83 ? 11.230 4.531 -19.777 1.00 91.69 83 ALA A CA 1
ATOM 673 C C . ALA A 1 83 ? 11.446 4.613 -18.258 1.00 91.69 83 ALA A C 1
ATOM 675 O O . ALA A 1 83 ? 10.532 4.331 -17.491 1.00 91.69 83 ALA A O 1
ATOM 676 N N . ALA A 1 84 ? 12.627 5.056 -17.814 1.00 90.62 84 ALA A N 1
ATOM 677 C CA . ALA A 1 84 ? 12.885 5.308 -16.398 1.00 90.62 84 ALA A CA 1
ATOM 678 C C . ALA A 1 84 ? 11.977 6.420 -15.836 1.00 90.62 84 ALA A C 1
ATOM 680 O O . ALA A 1 84 ? 11.401 6.248 -14.765 1.00 90.62 84 ALA A O 1
ATOM 681 N N . ASN A 1 85 ? 11.783 7.521 -16.575 1.00 92.69 85 ASN A N 1
ATOM 682 C CA . ASN A 1 85 ? 10.819 8.560 -16.199 1.00 92.69 85 ASN A CA 1
ATOM 683 C C . ASN A 1 85 ? 9.381 8.015 -16.150 1.00 92.69 85 ASN A C 1
ATOM 685 O O . ASN A 1 85 ? 8.676 8.294 -15.184 1.00 92.69 85 ASN A O 1
ATOM 689 N N . GLU A 1 86 ? 8.960 7.208 -17.131 1.00 94.50 86 GLU A N 1
ATOM 690 C CA . GLU A 1 86 ? 7.645 6.549 -17.135 1.00 94.50 86 GLU A CA 1
ATOM 691 C C . GLU A 1 86 ? 7.447 5.636 -15.916 1.00 94.50 86 GLU A C 1
ATOM 693 O O . GLU A 1 86 ? 6.389 5.694 -15.292 1.00 94.50 86 GLU A O 1
ATOM 698 N N . LEU A 1 87 ? 8.463 4.857 -15.523 1.00 93.81 87 LEU A N 1
ATOM 699 C CA . LEU A 1 87 ? 8.427 4.032 -14.309 1.00 93.81 87 LEU A CA 1
ATOM 700 C C . LEU A 1 87 ? 8.261 4.879 -13.042 1.00 93.81 87 LEU A C 1
ATOM 702 O O . LEU A 1 87 ? 7.486 4.505 -12.166 1.00 93.81 87 LEU A O 1
ATOM 706 N N . CYS A 1 88 ? 8.913 6.041 -12.954 1.00 92.19 88 CYS A N 1
ATOM 707 C CA . CYS A 1 88 ? 8.681 6.976 -11.850 1.00 92.19 88 CYS A CA 1
ATOM 708 C C . CYS A 1 88 ? 7.241 7.514 -11.835 1.00 92.19 88 CYS A C 1
ATOM 710 O O . CYS A 1 88 ? 6.676 7.696 -10.761 1.00 92.19 88 CYS A O 1
ATOM 712 N N . GLN A 1 89 ? 6.616 7.734 -12.996 1.00 96.00 89 GLN A N 1
ATOM 713 C CA . GLN A 1 89 ? 5.203 8.136 -13.037 1.00 96.00 89 GLN A CA 1
ATOM 714 C C . GLN A 1 89 ? 4.266 6.989 -12.628 1.00 96.00 89 GLN A C 1
ATOM 716 O O . GLN A 1 89 ? 3.275 7.225 -11.944 1.00 96.00 89 GLN A O 1
ATOM 721 N N . ILE A 1 90 ? 4.594 5.744 -12.988 1.00 95.56 90 ILE A N 1
ATOM 722 C CA . ILE A 1 90 ? 3.872 4.554 -12.510 1.00 95.56 90 ILE A CA 1
ATOM 723 C C . ILE A 1 90 ? 4.018 4.412 -10.989 1.00 95.56 90 ILE A C 1
ATOM 725 O O . ILE A 1 90 ? 3.041 4.110 -10.313 1.00 95.56 90 ILE A O 1
ATOM 729 N N . ALA A 1 91 ? 5.194 4.699 -10.427 1.00 94.81 91 ALA A N 1
ATOM 730 C CA . ALA A 1 91 ? 5.386 4.677 -8.978 1.00 94.81 91 ALA A CA 1
ATOM 731 C C . ALA A 1 91 ? 4.459 5.669 -8.249 1.00 94.81 91 ALA A C 1
ATOM 733 O O . ALA A 1 91 ? 3.955 5.348 -7.179 1.00 94.81 91 ALA A O 1
ATOM 734 N N . LYS A 1 92 ? 4.143 6.829 -8.846 1.00 95.94 92 LYS A N 1
ATOM 735 C CA . LYS A 1 92 ? 3.137 7.751 -8.285 1.00 95.94 92 LYS A CA 1
ATOM 736 C C . LYS A 1 92 ? 1.733 7.144 -8.257 1.00 95.94 92 LYS A C 1
ATOM 738 O O . LYS A 1 92 ? 0.966 7.441 -7.343 1.00 95.94 92 LYS A O 1
ATOM 743 N N . ILE A 1 93 ? 1.367 6.341 -9.262 1.00 95.56 93 ILE A N 1
ATOM 744 C CA . ILE A 1 93 ? 0.092 5.604 -9.276 1.00 95.56 93 ILE A CA 1
ATOM 745 C C . ILE A 1 93 ? 0.065 4.627 -8.101 1.00 95.56 93 ILE A C 1
ATOM 747 O O . ILE A 1 93 ? -0.885 4.654 -7.322 1.00 95.56 93 ILE A O 1
ATOM 751 N N . ASP A 1 94 ? 1.123 3.828 -7.948 1.00 93.69 94 ASP A N 1
ATOM 752 C CA . ASP A 1 94 ? 1.248 2.850 -6.862 1.00 93.69 94 ASP A CA 1
ATOM 753 C C . ASP A 1 94 ? 1.178 3.522 -5.481 1.00 93.69 94 ASP A C 1
ATOM 755 O O . ASP A 1 94 ? 0.366 3.139 -4.640 1.00 93.69 94 ASP A O 1
ATOM 759 N N . GLU A 1 95 ? 1.925 4.611 -5.280 1.00 95.00 95 GLU A N 1
ATOM 760 C CA . GLU A 1 95 ? 1.888 5.404 -4.046 1.00 95.00 95 GLU A CA 1
ATOM 761 C C . GLU A 1 95 ? 0.483 5.959 -3.761 1.00 95.00 95 GLU A C 1
ATOM 763 O O . GLU A 1 95 ? -0.010 5.879 -2.634 1.00 95.00 95 GLU A O 1
ATOM 768 N N . SER A 1 96 ? -0.206 6.456 -4.791 1.00 95.25 96 SER A N 1
ATOM 769 C CA . SER A 1 96 ? -1.571 6.982 -4.659 1.00 95.25 96 SER A CA 1
ATOM 770 C C . SER A 1 96 ? -2.593 5.886 -4.323 1.00 95.25 96 SER A C 1
ATOM 772 O O . SER A 1 96 ? -3.594 6.166 -3.656 1.00 95.25 96 SER A O 1
ATOM 774 N N . MET A 1 97 ? -2.358 4.640 -4.755 1.00 92.88 97 MET A N 1
ATOM 775 C CA . MET A 1 97 ? -3.213 3.475 -4.475 1.00 92.88 97 MET A CA 1
ATOM 776 C C . MET A 1 97 ? -2.822 2.713 -3.205 1.00 92.88 97 MET A C 1
ATOM 778 O O . MET A 1 97 ? -3.603 1.881 -2.741 1.00 92.88 97 MET A O 1
ATOM 782 N N . ALA A 1 98 ? -1.660 2.994 -2.607 1.00 91.75 98 ALA A N 1
ATOM 783 C CA . ALA A 1 98 ? -1.058 2.177 -1.551 1.00 91.75 98 ALA A CA 1
ATOM 784 C C . ALA A 1 98 ? -2.006 1.874 -0.378 1.00 91.75 98 ALA A C 1
ATOM 786 O O . ALA A 1 98 ? -1.982 0.779 0.180 1.00 91.75 98 ALA A O 1
ATOM 787 N N . SER A 1 99 ? -2.882 2.816 -0.018 1.00 90.31 99 SER A N 1
ATOM 788 C CA . SER A 1 99 ? -3.872 2.610 1.048 1.00 90.31 99 SER A CA 1
ATOM 789 C C . SER A 1 99 ? -4.960 1.592 0.679 1.00 90.31 99 SER A C 1
ATOM 791 O O . SER A 1 99 ? -5.340 0.781 1.526 1.00 90.31 99 SER A O 1
ATOM 793 N N . ILE A 1 100 ? -5.433 1.597 -0.573 1.00 90.56 100 ILE A N 1
ATOM 794 C CA . ILE A 1 100 ? -6.386 0.603 -1.089 1.00 90.56 100 ILE A CA 1
ATOM 795 C C . ILE A 1 100 ? -5.692 -0.762 -1.158 1.00 90.56 100 ILE A C 1
ATOM 797 O O . ILE A 1 100 ? -6.185 -1.732 -0.580 1.00 90.56 100 ILE A O 1
ATOM 801 N N . SER A 1 101 ? -4.499 -0.823 -1.758 1.00 88.88 101 SER A N 1
ATOM 802 C CA . SER A 1 101 ? -3.702 -2.054 -1.871 1.00 88.88 101 SER A CA 1
ATOM 803 C C . SER A 1 101 ? -3.317 -2.635 -0.505 1.00 88.88 101 SER A C 1
ATOM 805 O O . SER A 1 101 ? -3.226 -3.847 -0.339 1.00 88.88 101 SER A O 1
ATOM 807 N N . ALA A 1 102 ? -3.145 -1.800 0.524 1.00 86.50 102 ALA A N 1
ATOM 808 C CA . ALA A 1 102 ? -2.900 -2.262 1.888 1.00 86.50 102 ALA A CA 1
ATOM 809 C C . ALA A 1 102 ? -4.146 -2.873 2.553 1.00 86.50 102 ALA A C 1
ATOM 811 O O . ALA A 1 102 ? -4.007 -3.720 3.439 1.00 86.50 102 ALA A O 1
ATOM 812 N N . ALA A 1 103 ? -5.355 -2.439 2.185 1.00 85.00 103 ALA A N 1
ATOM 813 C CA . ALA A 1 103 ? -6.608 -3.045 2.641 1.00 85.00 103 ALA A CA 1
ATOM 814 C C . ALA A 1 103 ? -6.939 -4.332 1.863 1.00 85.00 103 ALA A C 1
ATOM 816 O O . ALA A 1 103 ? -7.446 -5.297 2.445 1.00 85.00 103 ALA A O 1
ATOM 817 N N . LEU A 1 104 ? -6.575 -4.356 0.578 1.00 84.38 104 LEU A N 1
ATOM 818 C CA . LEU A 1 104 ? -6.788 -5.437 -0.382 1.00 84.38 104 LEU A CA 1
ATOM 819 C C . LEU A 1 104 ? -5.442 -5.965 -0.906 1.00 84.38 104 LEU A C 1
ATOM 821 O O . LEU A 1 104 ? -5.097 -5.722 -2.062 1.00 84.38 104 LEU A O 1
ATOM 825 N N . PRO A 1 105 ? -4.651 -6.663 -0.071 1.00 75.19 105 PRO A N 1
ATOM 826 C CA . PRO A 1 105 ? -3.310 -7.068 -0.464 1.00 75.19 105 PRO A CA 1
ATOM 827 C C . PRO A 1 105 ? -3.333 -8.007 -1.676 1.00 75.19 105 PRO A C 1
ATOM 829 O O . PRO A 1 105 ? -3.759 -9.164 -1.579 1.00 75.19 105 PRO A O 1
ATOM 832 N N . ILE A 1 106 ? -2.841 -7.494 -2.808 1.00 69.44 106 ILE A N 1
ATOM 833 C CA . ILE A 1 106 ? -2.708 -8.215 -4.078 1.00 69.44 106 ILE A CA 1
ATOM 834 C C . ILE A 1 106 ? -1.791 -9.426 -3.861 1.00 69.44 106 ILE A C 1
ATOM 836 O O . ILE A 1 106 ? -0.703 -9.307 -3.299 1.00 69.44 106 ILE A O 1
ATOM 840 N N . GLY A 1 107 ? -2.241 -10.615 -4.269 1.00 66.94 107 GLY A N 1
ATOM 841 C CA . GLY A 1 107 ? -1.476 -11.860 -4.118 1.00 66.94 107 GLY A CA 1
ATOM 842 C C . GLY A 1 107 ? -1.508 -12.487 -2.718 1.00 66.94 107 GLY A C 1
ATOM 843 O O . GLY A 1 107 ? -0.869 -13.516 -2.497 1.00 66.94 107 GLY A O 1
ATOM 844 N N . SER A 1 108 ? -2.259 -11.922 -1.768 1.00 74.75 108 SER A N 1
ATOM 845 C CA . SER A 1 108 ? -2.518 -12.574 -0.481 1.00 74.75 108 SER A CA 1
ATOM 846 C C . SER A 1 108 ? -3.723 -13.518 -0.556 1.00 74.75 108 SER A C 1
ATOM 848 O O . SER A 1 108 ? -4.668 -13.294 -1.307 1.00 74.75 108 SER A O 1
ATOM 850 N N . ARG A 1 109 ? -3.716 -14.583 0.257 1.00 74.62 109 ARG A N 1
ATOM 851 C CA . ARG A 1 109 ? -4.849 -15.525 0.339 1.00 74.62 109 ARG A CA 1
ATOM 852 C C . ARG A 1 109 ? -6.064 -14.944 1.076 1.00 74.62 109 ARG A C 1
ATOM 854 O O . ARG A 1 109 ? -7.175 -15.424 0.877 1.00 74.62 109 ARG A O 1
ATOM 861 N N . TYR A 1 110 ? -5.855 -13.970 1.961 1.00 80.62 110 TYR A N 1
ATOM 862 C CA . TYR A 1 110 ? -6.889 -13.447 2.854 1.00 80.62 110 TYR A CA 1
ATOM 863 C C . TYR A 1 110 ? -6.890 -11.923 2.859 1.00 80.62 110 TYR A C 1
ATOM 865 O O . TYR A 1 110 ? -5.834 -11.302 2.969 1.00 80.62 110 TYR A O 1
ATOM 873 N N . LEU A 1 111 ? -8.086 -11.333 2.853 1.00 84.88 111 LEU A N 1
ATOM 874 C CA . LEU A 1 111 ? -8.269 -9.894 3.024 1.00 84.88 111 LEU A CA 1
ATOM 875 C C . LEU A 1 111 ? -7.759 -9.433 4.393 1.00 84.88 111 LEU A C 1
ATOM 877 O O . LEU A 1 111 ? -7.826 -10.170 5.387 1.00 84.88 111 LEU A O 1
ATOM 881 N N . LYS A 1 112 ? -7.324 -8.171 4.479 1.00 86.50 112 LYS A N 1
ATOM 882 C CA . LYS A 1 112 ? -6.868 -7.589 5.747 1.00 86.50 112 LYS A CA 1
ATOM 883 C C . LYS A 1 112 ? -7.950 -7.675 6.824 1.00 86.50 112 LYS A C 1
ATOM 885 O O . LYS A 1 112 ? -7.633 -8.087 7.940 1.00 86.50 112 LYS A O 1
ATOM 890 N N . SER A 1 113 ? -9.213 -7.406 6.487 1.00 86.44 113 SER A N 1
ATOM 891 C CA . SER A 1 113 ? -10.357 -7.539 7.403 1.00 86.44 113 SER A CA 1
ATOM 892 C C . SER A 1 113 ? -10.469 -8.953 7.987 1.00 86.44 113 SER A C 1
ATOM 894 O O . SER A 1 113 ? -10.594 -9.105 9.200 1.00 86.44 113 SER A O 1
ATOM 896 N N . THR A 1 114 ? -10.287 -9.998 7.173 1.00 86.75 114 THR A N 1
ATOM 897 C CA . THR A 1 114 ? -10.280 -11.394 7.646 1.00 86.75 114 THR A CA 1
ATOM 898 C C . THR A 1 114 ? -9.135 -11.654 8.624 1.00 86.75 114 THR A C 1
ATOM 900 O O . THR A 1 114 ? -9.342 -12.231 9.692 1.00 86.75 114 THR A O 1
ATOM 903 N N . THR A 1 115 ? -7.920 -11.192 8.306 1.00 89.50 115 THR A N 1
ATOM 904 C CA . THR A 1 115 ? -6.769 -11.369 9.210 1.00 89.50 115 THR A CA 1
ATOM 905 C C . THR A 1 115 ? -6.936 -10.610 10.530 1.00 89.50 115 THR A C 1
ATOM 907 O O . THR A 1 115 ? -6.477 -11.088 11.570 1.00 89.50 115 THR A O 1
ATOM 910 N N . LEU A 1 116 ? -7.610 -9.453 10.511 1.00 90.81 116 LEU A N 1
ATOM 911 C CA . LEU A 1 116 ? -7.928 -8.666 11.702 1.00 90.81 116 LEU A CA 1
ATOM 912 C C . LEU A 1 116 ? -8.927 -9.396 12.597 1.00 90.81 116 LEU A C 1
ATOM 914 O O . LEU A 1 116 ? -8.681 -9.500 13.796 1.00 90.81 116 LEU A O 1
ATOM 918 N N . VAL A 1 117 ? -10.000 -9.946 12.025 1.00 92.06 117 VAL A N 1
ATOM 919 C CA . VAL A 1 117 ? -11.016 -10.708 12.769 1.00 92.06 117 VAL A CA 1
ATOM 920 C C . VAL A 1 117 ? -10.393 -11.929 13.440 1.00 92.06 117 VAL A C 1
ATOM 922 O O . VAL A 1 117 ? -10.539 -12.106 14.647 1.00 92.06 117 VAL A O 1
ATOM 925 N N . VAL A 1 118 ? -9.611 -12.727 12.704 1.00 92.81 118 VAL A N 1
ATOM 926 C CA . VAL A 1 118 ? -8.941 -13.917 13.263 1.00 92.81 118 VAL A CA 1
ATOM 927 C C . VAL A 1 118 ? -7.978 -13.532 14.389 1.00 92.81 118 VAL A C 1
ATOM 929 O O . VAL A 1 118 ? -7.990 -14.137 15.461 1.00 92.81 118 VAL A O 1
ATOM 932 N N . ARG A 1 119 ? -7.150 -12.503 14.174 1.00 93.69 119 ARG A N 1
ATOM 933 C CA . ARG A 1 119 ? -6.172 -12.049 15.170 1.00 93.69 119 ARG A CA 1
ATOM 934 C C . ARG A 1 119 ? -6.846 -11.501 16.426 1.00 93.69 119 ARG A C 1
ATOM 936 O O . ARG A 1 119 ? -6.423 -11.842 17.529 1.00 93.69 119 ARG A O 1
ATOM 943 N N . ASN A 1 120 ? -7.848 -10.637 16.276 1.00 94.88 120 ASN A N 1
ATOM 944 C CA . ASN A 1 120 ? -8.546 -10.043 17.414 1.00 94.88 120 ASN A CA 1
ATOM 945 C C . ASN A 1 120 ? -9.367 -11.105 18.158 1.00 94.88 120 ASN A C 1
ATOM 947 O O . ASN A 1 120 ? -9.283 -11.146 19.379 1.00 94.88 120 ASN A O 1
ATOM 951 N N . GLY A 1 121 ? -10.019 -12.041 17.460 1.00 95.06 121 GLY A N 1
ATOM 952 C CA . GLY A 1 121 ? -10.692 -13.188 18.081 1.00 95.06 121 GLY A CA 1
ATOM 953 C C . GLY A 1 121 ? -9.756 -14.027 18.955 1.00 95.06 121 GLY A C 1
ATOM 954 O O . GLY A 1 121 ? -10.066 -14.324 20.106 1.00 95.06 121 GLY A O 1
ATOM 955 N N . GLN A 1 122 ? -8.544 -14.321 18.474 1.00 96.00 122 GLN A N 1
ATOM 956 C CA . GLN A 1 122 ? -7.528 -14.997 19.291 1.00 96.00 122 GLN A CA 1
ATOM 957 C C . GLN A 1 122 ? -7.103 -14.173 20.517 1.00 96.00 122 GLN A C 1
ATOM 959 O O . GLN A 1 122 ? -6.831 -14.744 21.572 1.00 96.00 122 GLN A O 1
ATOM 964 N N . GLN A 1 123 ? -7.015 -12.845 20.400 1.00 95.69 123 GLN A N 1
ATOM 965 C CA . GLN A 1 123 ? -6.664 -11.972 21.527 1.00 95.69 123 GLN A CA 1
ATOM 966 C C . GLN A 1 123 ? -7.787 -11.891 22.566 1.00 95.69 123 GLN A C 1
ATOM 968 O O . GLN A 1 123 ? -7.492 -11.942 23.756 1.00 95.69 123 GLN A O 1
ATOM 973 N N . VAL A 1 124 ? -9.048 -11.835 22.134 1.00 95.75 124 VAL A N 1
ATOM 974 C CA . VAL A 1 124 ? -10.223 -11.881 23.019 1.00 95.75 124 VAL A CA 1
ATOM 975 C C . VAL A 1 124 ? -10.255 -13.197 23.785 1.00 95.75 124 VAL A C 1
ATOM 977 O O . VAL A 1 124 ? -10.351 -13.177 25.008 1.00 95.75 124 VAL A O 1
ATOM 980 N N . ASN A 1 125 ? -10.058 -14.328 23.101 1.00 95.50 125 ASN A N 1
ATOM 981 C CA . ASN A 1 125 ? -9.999 -15.639 23.753 1.00 95.50 125 ASN A CA 1
ATOM 982 C C . ASN A 1 125 ? -8.876 -15.710 24.794 1.00 95.50 125 ASN A C 1
ATOM 984 O O . ASN A 1 125 ? -9.091 -16.196 25.900 1.00 95.50 125 ASN A O 1
ATOM 988 N N . LYS A 1 126 ? -7.691 -15.169 24.477 1.00 95.69 126 LYS A N 1
ATOM 989 C CA . LYS A 1 126 ? -6.584 -15.084 25.442 1.00 95.69 126 LYS A CA 1
ATOM 990 C C . LYS A 1 126 ? -6.955 -14.249 26.664 1.00 95.69 126 LYS A C 1
ATOM 992 O O . LYS A 1 126 ? -6.656 -14.673 27.775 1.00 95.69 126 LYS A O 1
ATOM 997 N N . LEU A 1 127 ? -7.605 -13.098 26.481 1.00 94.31 127 LEU A N 1
ATOM 998 C CA . LEU A 1 127 ? -8.052 -12.265 27.601 1.00 94.31 127 LEU A CA 1
ATOM 999 C C . LEU A 1 127 ? -9.107 -12.972 28.452 1.00 94.31 127 LEU A C 1
ATOM 1001 O O . LEU A 1 127 ? -8.993 -12.929 29.674 1.00 94.31 127 LEU A O 1
ATOM 1005 N N . ALA A 1 128 ? -10.064 -13.661 27.829 1.00 93.12 128 ALA A N 1
ATOM 1006 C CA . ALA A 1 128 ? -11.073 -14.441 28.540 1.00 93.12 128 ALA A CA 1
ATOM 1007 C C . ALA A 1 128 ? -10.430 -15.522 29.426 1.00 93.12 128 ALA A C 1
ATOM 1009 O O . ALA A 1 128 ? -10.802 -15.674 30.583 1.00 93.12 128 ALA A O 1
ATOM 1010 N N . THR A 1 129 ? -9.406 -16.222 28.923 1.00 93.56 129 THR A N 1
ATOM 1011 C CA . THR A 1 129 ? -8.697 -17.259 29.697 1.00 93.56 129 THR A CA 1
ATOM 1012 C C . THR A 1 129 ? -7.710 -16.717 30.732 1.00 93.56 129 THR A C 1
ATOM 1014 O O . THR A 1 129 ? -7.382 -17.416 31.683 1.00 93.56 129 THR A O 1
ATOM 1017 N N . ALA A 1 130 ? -7.199 -15.499 30.539 1.00 92.38 130 ALA A N 1
ATOM 1018 C CA . ALA A 1 130 ? -6.149 -14.900 31.365 1.00 92.38 130 ALA A CA 1
ATOM 1019 C C . ALA A 1 130 ? -6.688 -13.828 32.325 1.00 92.38 130 ALA A C 1
ATOM 1021 O O . ALA A 1 130 ? -5.937 -12.941 32.739 1.00 92.38 130 ALA A O 1
ATOM 1022 N N . MET A 1 131 ? -7.987 -13.862 32.638 1.00 91.75 131 MET A N 1
ATOM 1023 C CA . MET A 1 131 ? -8.578 -12.947 33.609 1.00 91.75 131 MET A CA 1
ATOM 1024 C C . MET A 1 131 ? -7.923 -13.170 34.984 1.00 91.75 131 MET A C 1
ATOM 1026 O O . MET A 1 131 ? -7.885 -14.304 35.465 1.00 91.75 131 MET A O 1
ATOM 1030 N N . PRO A 1 132 ? -7.342 -12.129 35.604 1.00 89.19 132 PRO A N 1
ATOM 1031 C CA . PRO A 1 132 ? -6.625 -12.287 36.857 1.00 89.19 132 PRO A CA 1
ATOM 1032 C C . PRO A 1 132 ? -7.583 -12.493 38.036 1.00 89.19 132 PRO A C 1
ATOM 1034 O O . PRO A 1 132 ? -8.509 -11.712 38.240 1.00 89.19 132 PRO A O 1
ATOM 1037 N N . VAL A 1 133 ? -7.306 -13.518 38.841 1.00 87.69 133 VAL A N 1
ATOM 1038 C CA . VAL A 1 133 ? -8.108 -13.879 40.019 1.00 87.69 133 VAL A CA 1
ATOM 1039 C C . VAL A 1 133 ? -7.889 -12.868 41.144 1.00 87.69 133 VAL A C 1
ATOM 1041 O O . VAL A 1 133 ? -6.749 -12.528 41.459 1.00 87.69 133 VAL A O 1
ATOM 1044 N N . GLY A 1 134 ? -8.977 -12.406 41.766 1.00 86.75 134 GLY A N 1
ATOM 1045 C CA . GLY A 1 134 ? -8.927 -11.519 42.935 1.00 86.75 134 GLY A CA 1
ATOM 1046 C C . GLY A 1 134 ? -8.555 -10.064 42.629 1.00 86.75 134 GLY A C 1
ATOM 1047 O O . GLY A 1 134 ? -8.318 -9.296 43.555 1.00 86.75 134 GLY A O 1
ATOM 1048 N N . ILE A 1 135 ? -8.498 -9.678 41.349 1.00 91.25 135 ILE A N 1
ATOM 1049 C CA . ILE A 1 135 ? -8.211 -8.298 40.918 1.00 91.25 135 ILE A CA 1
ATOM 1050 C C . ILE A 1 135 ? -9.489 -7.520 40.581 1.00 91.25 135 ILE A C 1
ATOM 1052 O O . ILE A 1 135 ? -9.514 -6.296 40.707 1.00 91.25 135 ILE A O 1
ATOM 1056 N N . PHE A 1 136 ? -10.542 -8.219 40.162 1.00 91.88 136 PHE A N 1
ATOM 1057 C CA . PHE A 1 136 ? -11.834 -7.647 39.796 1.00 91.88 136 PHE A CA 1
ATOM 1058 C C . PHE A 1 136 ? -12.910 -8.073 40.798 1.00 91.88 136 PHE A C 1
ATOM 1060 O O . PHE A 1 136 ? -12.846 -9.176 41.343 1.00 91.88 136 PHE A O 1
ATOM 1067 N N . SER A 1 137 ? -13.881 -7.198 41.073 1.00 91.56 137 SER A N 1
ATOM 1068 C CA . SER A 1 137 ? -15.068 -7.595 41.842 1.00 91.56 137 SER A CA 1
ATOM 1069 C C . SER A 1 137 ? -15.968 -8.503 40.994 1.00 91.56 137 SER A C 1
ATOM 1071 O O . SER A 1 137 ? -15.911 -8.464 39.767 1.00 91.56 137 SER A O 1
ATOM 1073 N N . ALA A 1 138 ? -16.853 -9.291 41.615 1.00 90.94 138 ALA A N 1
ATOM 1074 C CA . ALA A 1 138 ? -17.772 -10.166 40.871 1.00 90.94 138 ALA A CA 1
ATOM 1075 C C . ALA A 1 138 ? -18.633 -9.394 39.845 1.00 90.94 138 ALA A C 1
ATOM 1077 O O . ALA A 1 138 ? -18.962 -9.910 38.776 1.00 90.94 138 ALA A O 1
ATOM 1078 N N . THR A 1 139 ? -18.964 -8.135 40.149 1.00 90.19 139 THR A N 1
ATOM 1079 C CA . THR A 1 139 ? -19.682 -7.232 39.240 1.00 90.19 139 THR A CA 1
ATOM 1080 C C . THR A 1 139 ? -18.812 -6.821 38.052 1.00 90.19 139 THR A C 1
ATOM 1082 O O . THR A 1 139 ? -19.271 -6.869 36.912 1.00 90.19 139 THR A O 1
ATOM 1085 N N . GLU A 1 140 ? -17.551 -6.451 38.298 1.00 92.38 140 GLU A N 1
ATOM 1086 C CA . GLU A 1 140 ? -16.598 -6.102 37.239 1.00 92.38 140 GLU A CA 1
ATOM 1087 C C . GLU A 1 140 ? -16.270 -7.306 36.347 1.00 92.38 140 GLU A C 1
ATOM 1089 O O . GLU A 1 140 ? -16.174 -7.152 35.132 1.00 92.38 140 GLU A O 1
ATOM 1094 N N . GLU A 1 141 ? -16.137 -8.505 36.921 1.00 93.06 141 GLU A N 1
ATOM 1095 C CA . GLU A 1 141 ? -15.931 -9.748 36.168 1.00 93.06 141 GLU A CA 1
ATOM 1096 C C . GLU A 1 141 ? -17.124 -10.047 35.252 1.00 93.06 141 GLU A C 1
ATOM 1098 O O . GLU A 1 141 ? -16.942 -10.372 34.075 1.00 93.06 141 GLU A O 1
ATOM 1103 N N . ALA A 1 142 ? -18.355 -9.894 35.751 1.00 92.81 142 ALA A N 1
ATOM 1104 C CA . ALA A 1 142 ? -19.559 -10.055 34.942 1.00 92.81 142 ALA A CA 1
ATOM 1105 C C . ALA A 1 142 ? -19.619 -9.029 33.794 1.00 92.81 142 ALA A C 1
ATOM 1107 O O . ALA A 1 142 ? -19.882 -9.402 32.650 1.00 92.81 142 ALA A O 1
ATOM 1108 N N . GLU A 1 143 ? -19.319 -7.755 34.068 1.00 93.62 143 GLU A N 1
ATOM 1109 C CA . GLU A 1 143 ? -19.306 -6.696 33.050 1.00 93.62 143 GLU A CA 1
ATOM 1110 C C . GLU A 1 143 ? -18.180 -6.899 32.020 1.00 93.62 143 GLU A C 1
ATOM 1112 O O . GLU A 1 143 ? -18.398 -6.712 30.823 1.00 93.62 143 GLU A O 1
ATOM 1117 N N . LEU A 1 144 ? -17.000 -7.371 32.436 1.00 94.69 144 LEU A N 1
ATOM 1118 C CA . LEU A 1 144 ? -15.917 -7.747 31.523 1.00 94.69 144 LEU A CA 1
ATOM 1119 C C . LEU A 1 144 ? -16.311 -8.905 30.607 1.00 94.69 144 LEU A C 1
ATOM 1121 O O . LEU A 1 144 ? -16.024 -8.853 29.412 1.00 94.69 144 LEU A O 1
ATOM 1125 N N . ASN A 1 145 ? -16.980 -9.930 31.135 1.00 94.62 145 ASN A N 1
ATOM 1126 C CA . ASN A 1 145 ? -17.457 -11.051 30.326 1.00 94.62 145 ASN A CA 1
ATOM 1127 C C . ASN A 1 145 ? -18.493 -10.606 29.286 1.00 94.62 145 ASN A C 1
ATOM 1129 O O . ASN A 1 145 ? -18.425 -11.053 28.140 1.00 94.62 145 ASN A O 1
ATOM 1133 N N . ILE A 1 146 ? -19.392 -9.683 29.649 1.00 94.75 146 ILE A N 1
ATOM 1134 C CA . ILE A 1 146 ? -20.325 -9.054 28.702 1.00 94.75 146 ILE A CA 1
ATOM 1135 C C . ILE A 1 146 ? -19.545 -8.313 27.614 1.00 94.75 146 ILE A C 1
ATOM 1137 O O . ILE A 1 146 ? -19.737 -8.599 26.439 1.00 94.75 146 ILE A O 1
ATOM 1141 N N . VAL A 1 147 ? -18.587 -7.457 27.982 1.00 96.75 147 VAL A N 1
ATOM 1142 C CA . VAL A 1 147 ? -17.766 -6.704 27.017 1.00 96.75 147 VAL A CA 1
ATOM 1143 C C . VAL A 1 147 ? -17.002 -7.624 26.061 1.00 96.75 147 VAL A C 1
ATOM 1145 O O . VAL A 1 147 ? -16.941 -7.358 24.862 1.00 96.75 147 VAL A O 1
ATOM 1148 N N . LEU A 1 148 ? -16.405 -8.712 26.556 1.00 96.38 148 LEU A N 1
ATOM 1149 C CA . LEU A 1 148 ? -15.719 -9.689 25.703 1.00 96.38 148 LEU A CA 1
ATOM 1150 C C . LEU A 1 148 ? -16.706 -10.403 24.762 1.00 96.38 148 LEU A C 1
ATOM 1152 O O . LEU A 1 148 ? -16.375 -10.651 23.598 1.00 96.38 148 LEU A O 1
ATOM 1156 N N . GLY A 1 149 ? -17.917 -10.694 25.244 1.00 96.50 149 GLY A N 1
ATOM 1157 C CA . GLY A 1 149 ? -19.030 -11.199 24.441 1.00 96.50 149 GLY A CA 1
ATOM 1158 C C . GLY A 1 149 ? -19.449 -10.223 23.340 1.00 96.50 149 GLY A C 1
ATOM 1159 O O . GLY A 1 149 ? -19.527 -10.619 22.177 1.00 96.50 149 GLY A O 1
ATOM 1160 N N . ASP A 1 150 ? -19.619 -8.945 23.673 1.00 96.56 150 ASP A N 1
ATOM 1161 C CA . ASP A 1 150 ? -20.011 -7.891 22.736 1.00 96.56 150 ASP A CA 1
ATOM 1162 C C . ASP A 1 150 ? -18.936 -7.647 21.675 1.00 96.56 150 ASP A C 1
ATOM 1164 O O . ASP A 1 150 ? -19.249 -7.485 20.497 1.00 96.56 150 ASP A O 1
ATOM 1168 N N . ILE A 1 151 ? -17.652 -7.702 22.048 1.00 96.44 151 ILE A N 1
ATOM 1169 C CA . ILE A 1 151 ? -16.535 -7.632 21.096 1.00 96.44 151 ILE A CA 1
ATOM 1170 C C . ILE A 1 151 ? -16.605 -8.797 20.091 1.00 96.44 151 ILE A C 1
ATOM 1172 O O . ILE A 1 151 ? -16.419 -8.588 18.888 1.00 96.44 151 ILE A O 1
ATOM 1176 N N . ASN A 1 152 ? -16.897 -10.019 20.550 1.00 95.88 152 ASN A N 1
ATOM 1177 C CA . ASN A 1 152 ? -17.092 -11.172 19.664 1.00 95.88 152 ASN A CA 1
ATOM 1178 C C . ASN A 1 152 ? -18.330 -11.005 18.769 1.00 95.88 152 ASN A C 1
ATOM 1180 O O . ASN A 1 152 ? -18.258 -11.269 17.565 1.00 95.88 152 ASN A O 1
ATOM 1184 N N . ALA A 1 153 ? -19.441 -10.520 19.326 1.00 95.88 153 ALA A N 1
ATOM 1185 C CA . ALA A 1 153 ? -20.662 -10.234 18.580 1.00 95.88 153 ALA A CA 1
ATOM 1186 C C . ALA A 1 153 ? -20.447 -9.140 17.522 1.00 95.88 153 ALA A C 1
ATOM 1188 O O . ALA A 1 153 ? -20.969 -9.245 16.408 1.00 95.88 153 ALA A O 1
ATOM 1189 N N . LEU A 1 154 ? -19.638 -8.122 17.828 1.00 95.94 154 LEU A N 1
ATOM 1190 C CA . LEU A 1 154 ? -19.263 -7.058 16.903 1.00 95.94 154 LEU A CA 1
ATOM 1191 C C . LEU A 1 154 ? -18.429 -7.609 15.743 1.00 95.94 154 LEU A C 1
ATOM 1193 O O . LEU A 1 154 ? -18.766 -7.353 14.590 1.00 95.94 154 LEU A O 1
ATOM 1197 N N . MET A 1 155 ? -17.403 -8.424 16.014 1.00 95.00 155 MET A N 1
ATOM 1198 C CA . MET A 1 155 ? -16.616 -9.080 14.957 1.00 95.00 155 MET A CA 1
ATOM 1199 C C . MET A 1 155 ? -17.487 -9.954 14.048 1.00 95.00 155 MET A C 1
ATOM 1201 O O . MET A 1 155 ? -17.348 -9.892 12.825 1.00 95.00 155 MET A O 1
ATOM 1205 N N . ALA A 1 156 ? -18.398 -10.739 14.632 1.00 94.19 156 ALA A N 1
ATOM 1206 C CA . ALA A 1 156 ? -19.335 -11.567 13.878 1.00 94.19 156 ALA A CA 1
ATOM 1207 C C . ALA A 1 156 ? -20.292 -10.719 13.027 1.00 94.19 156 ALA A C 1
ATOM 1209 O O . ALA A 1 156 ? -20.546 -11.055 11.876 1.00 94.19 156 ALA A O 1
ATOM 1210 N N . THR A 1 157 ? -20.779 -9.598 13.566 1.00 95.12 157 THR A N 1
ATOM 1211 C CA . THR A 1 157 ? -21.682 -8.679 12.859 1.00 95.12 157 THR A CA 1
ATOM 1212 C C . THR A 1 157 ? -20.977 -7.999 11.686 1.00 95.12 157 THR A C 1
ATOM 1214 O O . THR A 1 157 ? -21.483 -8.046 10.571 1.00 95.12 157 THR A O 1
ATOM 1217 N N . LEU A 1 158 ? -19.785 -7.432 11.900 1.00 93.88 158 LEU A N 1
ATOM 1218 C CA . LEU A 1 158 ? -19.014 -6.749 10.852 1.00 93.88 158 LEU A CA 1
ATOM 1219 C C . LEU A 1 158 ? -18.545 -7.697 9.734 1.00 93.88 158 LEU A C 1
ATOM 1221 O O . LEU A 1 158 ? -18.302 -7.261 8.613 1.00 93.88 158 LEU A O 1
ATOM 1225 N N . SER A 1 159 ? -18.413 -8.991 10.034 1.00 92.62 159 SER A N 1
ATOM 1226 C CA . SER A 1 159 ? -17.979 -10.019 9.077 1.00 92.62 159 SER A CA 1
ATOM 1227 C C . SER A 1 159 ? -19.135 -10.758 8.403 1.00 92.62 159 SER A C 1
ATOM 1229 O O . SER A 1 159 ? -18.886 -11.706 7.658 1.00 92.62 159 SER A O 1
ATOM 1231 N N . ASN A 1 160 ? -20.384 -10.378 8.676 1.00 93.06 160 ASN A N 1
ATOM 1232 C CA . ASN A 1 160 ? -21.560 -11.042 8.132 1.00 93.06 160 ASN A CA 1
ATOM 1233 C C . ASN A 1 160 ? -22.162 -10.202 6.986 1.00 93.06 160 ASN A C 1
ATOM 1235 O O . ASN A 1 160 ? -22.469 -9.028 7.207 1.00 93.06 160 ASN A O 1
ATOM 1239 N N . PRO A 1 161 ? -22.353 -10.781 5.783 1.00 91.88 161 PRO A N 1
ATOM 1240 C CA . PRO A 1 161 ? -22.949 -10.081 4.642 1.00 91.88 161 PRO A CA 1
ATOM 1241 C C . PRO A 1 161 ? -24.349 -9.515 4.905 1.00 91.88 161 PRO A C 1
ATOM 1243 O O . PRO A 1 161 ? -24.690 -8.481 4.341 1.00 91.88 161 PRO A O 1
ATOM 1246 N N . ASP A 1 162 ? -25.127 -10.127 5.798 1.00 91.88 162 ASP A N 1
ATOM 1247 C CA . ASP A 1 162 ? -26.499 -9.702 6.103 1.00 91.88 162 ASP A CA 1
ATOM 1248 C C . ASP A 1 162 ? -26.556 -8.414 6.945 1.00 91.88 162 ASP A C 1
ATOM 1250 O O . ASP A 1 162 ? -27.614 -7.801 7.087 1.00 91.88 162 ASP A O 1
ATOM 1254 N N . TYR A 1 163 ? -25.427 -8.003 7.536 1.00 92.38 163 TYR A N 1
ATOM 1255 C CA . TYR A 1 163 ? -25.338 -6.855 8.443 1.00 92.38 163 TYR A CA 1
ATOM 1256 C C . TYR A 1 163 ? -24.403 -5.754 7.939 1.00 92.38 163 TYR A C 1
ATOM 1258 O O . TYR A 1 163 ? -23.922 -4.949 8.743 1.00 92.38 163 TYR A O 1
ATOM 1266 N N . VAL A 1 164 ? -24.146 -5.702 6.632 1.00 93.06 164 VAL A N 1
ATOM 1267 C CA . VAL A 1 164 ? -23.365 -4.622 6.018 1.00 93.06 164 VAL A CA 1
ATOM 1268 C C . VAL A 1 164 ? -24.227 -3.367 5.880 1.00 93.06 164 VAL A C 1
ATOM 1270 O O . VAL A 1 164 ? -25.405 -3.450 5.539 1.00 93.06 164 VAL A O 1
ATOM 1273 N N . ASP A 1 165 ? -23.656 -2.194 6.160 1.00 94.44 165 ASP A N 1
ATOM 1274 C CA . ASP A 1 165 ? -24.326 -0.912 5.906 1.00 94.44 165 ASP A CA 1
ATOM 1275 C C . ASP A 1 165 ? -24.588 -0.735 4.392 1.00 94.44 165 ASP A C 1
ATOM 1277 O O . ASP A 1 165 ? -23.620 -0.703 3.627 1.00 94.44 165 ASP A O 1
ATOM 1281 N N . PRO A 1 166 ? -25.850 -0.588 3.934 1.00 93.12 166 PRO A N 1
ATOM 1282 C CA . PRO A 1 166 ? -26.155 -0.389 2.516 1.00 93.12 166 PRO A CA 1
ATOM 1283 C C . PRO A 1 166 ? -25.418 0.806 1.911 1.00 93.12 166 PRO A C 1
ATOM 1285 O O . PRO A 1 166 ? -24.919 0.717 0.793 1.00 93.12 166 PRO A O 1
ATOM 1288 N N . LYS A 1 167 ? -25.245 1.887 2.684 1.00 94.31 167 LYS A N 1
ATOM 1289 C CA . LYS A 1 167 ? -24.484 3.053 2.227 1.00 94.31 167 LYS A CA 1
ATOM 1290 C C . LYS A 1 167 ? -23.022 2.696 1.958 1.00 94.31 167 LYS A C 1
ATOM 1292 O O . LYS A 1 167 ? -22.432 3.213 1.020 1.00 94.31 167 LYS A O 1
ATOM 1297 N N . ALA A 1 168 ? -22.431 1.818 2.769 1.00 94.25 168 ALA A N 1
ATOM 1298 C CA . ALA A 1 168 ? -21.058 1.382 2.554 1.00 94.25 168 ALA A CA 1
ATOM 1299 C C . ALA A 1 168 ? -20.925 0.529 1.283 1.00 94.25 168 ALA A C 1
ATOM 1301 O O . ALA A 1 168 ? -19.897 0.605 0.620 1.00 94.25 168 ALA A O 1
ATOM 1302 N N . ILE A 1 169 ? -21.955 -0.247 0.921 1.00 93.19 169 ILE A N 1
ATOM 1303 C CA . ILE A 1 169 ? -21.993 -0.993 -0.347 1.00 93.19 169 ILE A CA 1
ATOM 1304 C C . ILE A 1 169 ? -22.028 -0.024 -1.532 1.00 93.19 169 ILE A C 1
ATOM 1306 O O . ILE A 1 169 ? -21.227 -0.173 -2.453 1.00 93.19 169 ILE A O 1
ATOM 1310 N N . ASP A 1 170 ? -22.902 0.982 -1.484 1.00 94.69 170 ASP A N 1
ATOM 1311 C CA . ASP A 1 170 ? -23.003 1.998 -2.538 1.00 94.69 170 ASP A CA 1
ATOM 1312 C C . ASP A 1 170 ? -21.692 2.792 -2.674 1.00 94.69 170 ASP A C 1
ATOM 1314 O O . ASP A 1 170 ? -21.153 2.927 -3.773 1.00 94.69 170 ASP A O 1
ATOM 1318 N N . ASP A 1 171 ? -21.117 3.231 -1.548 1.00 95.44 171 ASP A N 1
ATOM 1319 C CA . ASP A 1 171 ? -19.841 3.952 -1.521 1.00 95.44 171 ASP A CA 1
ATOM 1320 C C . ASP A 1 171 ? -18.691 3.093 -2.104 1.00 95.44 171 ASP A C 1
ATOM 1322 O O . ASP A 1 171 ? -17.825 3.617 -2.808 1.00 95.44 171 ASP A O 1
ATOM 1326 N N . LEU A 1 172 ? -18.668 1.775 -1.841 1.00 94.75 172 LEU A N 1
ATOM 1327 C CA . LEU A 1 172 ? -17.683 0.848 -2.425 1.00 94.75 172 LEU A CA 1
ATOM 1328 C C . LEU A 1 172 ? -17.884 0.688 -3.935 1.00 94.75 172 LEU A C 1
ATOM 1330 O O . LEU A 1 172 ? -16.905 0.708 -4.680 1.00 94.75 172 LEU A O 1
ATOM 1334 N N . ALA A 1 173 ? -19.131 0.567 -4.391 1.00 94.50 173 ALA A N 1
ATOM 1335 C CA . ALA A 1 173 ? -19.456 0.454 -5.811 1.00 94.50 173 ALA A CA 1
ATOM 1336 C C . ALA A 1 173 ? -19.074 1.724 -6.595 1.00 94.50 173 ALA A C 1
ATOM 1338 O O . ALA A 1 173 ? -18.649 1.648 -7.750 1.00 94.50 173 ALA A O 1
ATOM 1339 N N . ASP A 1 174 ? -19.175 2.898 -5.971 1.00 96.19 174 ASP A N 1
ATOM 1340 C CA . ASP A 1 174 ? -18.731 4.160 -6.564 1.00 96.19 174 ASP A CA 1
ATOM 1341 C C . ASP A 1 174 ? -17.208 4.238 -6.713 1.00 96.19 174 ASP A C 1
ATOM 1343 O O . ASP A 1 174 ? -16.707 4.695 -7.749 1.00 96.19 174 ASP A O 1
ATOM 1347 N N . VAL A 1 175 ? -16.462 3.750 -5.716 1.00 96.25 175 VAL A N 1
ATOM 1348 C CA . VAL A 1 175 ? -15.000 3.623 -5.807 1.00 96.25 175 VAL A CA 1
ATOM 1349 C C . VAL A 1 175 ? -14.620 2.627 -6.904 1.00 96.25 175 VAL A C 1
ATOM 1351 O O . VAL A 1 175 ? -13.772 2.946 -7.736 1.00 96.25 175 VAL A O 1
ATOM 1354 N N . GLU A 1 176 ? -15.271 1.461 -6.953 1.00 94.88 176 GLU A N 1
ATOM 1355 C CA . GLU A 1 176 ? -15.055 0.438 -7.984 1.00 94.88 176 GLU A CA 1
ATOM 1356 C C . GLU A 1 176 ? -15.246 1.015 -9.391 1.00 94.88 176 GLU A C 1
ATOM 1358 O O . GLU A 1 176 ? -14.365 0.896 -10.245 1.00 94.88 176 GLU A O 1
ATOM 1363 N N . ARG A 1 177 ? -16.366 1.711 -9.619 1.00 95.81 177 ARG A N 1
ATOM 1364 C CA . ARG A 1 177 ? -16.662 2.358 -10.902 1.00 95.81 177 ARG A CA 1
ATOM 1365 C C . ARG A 1 177 ? -15.611 3.404 -11.260 1.00 95.81 177 ARG A C 1
ATOM 1367 O O . ARG A 1 177 ? -15.127 3.418 -12.387 1.00 95.81 177 ARG A O 1
ATOM 1374 N N . SER A 1 178 ? -15.217 4.231 -10.292 1.00 96.62 178 SER A N 1
ATOM 1375 C CA . SER A 1 178 ? -14.201 5.267 -10.495 1.00 96.62 178 SER A CA 1
ATOM 1376 C C . SER A 1 178 ? -12.848 4.669 -10.888 1.00 96.62 178 SER A C 1
ATOM 1378 O O . SER A 1 178 ? -12.185 5.189 -11.783 1.00 96.62 178 SER A O 1
ATOM 1380 N N . LEU A 1 179 ? -12.439 3.560 -10.263 1.00 94.94 179 LEU A N 1
ATOM 1381 C CA . LEU A 1 179 ? -11.231 2.824 -10.647 1.00 94.94 179 LEU A CA 1
ATOM 1382 C C . LEU A 1 179 ? -11.373 2.202 -12.044 1.00 94.94 179 LEU A C 1
ATOM 1384 O O . LEU A 1 179 ? -10.466 2.336 -12.868 1.00 94.94 179 LEU A O 1
ATOM 1388 N N . GLY A 1 180 ? -12.525 1.600 -12.352 1.00 94.81 180 GLY A N 1
ATOM 1389 C CA . GLY A 1 180 ? -12.836 1.062 -13.678 1.00 94.81 180 GLY A CA 1
ATOM 1390 C C . GLY A 1 180 ? -12.719 2.112 -14.789 1.00 94.81 180 GLY A C 1
ATOM 1391 O O . GLY A 1 180 ? -12.089 1.859 -15.821 1.00 94.81 180 GLY A O 1
ATOM 1392 N N . ASP A 1 181 ? -13.225 3.323 -14.557 1.00 95.38 181 ASP A N 1
ATOM 1393 C CA . ASP A 1 181 ? -13.096 4.450 -15.486 1.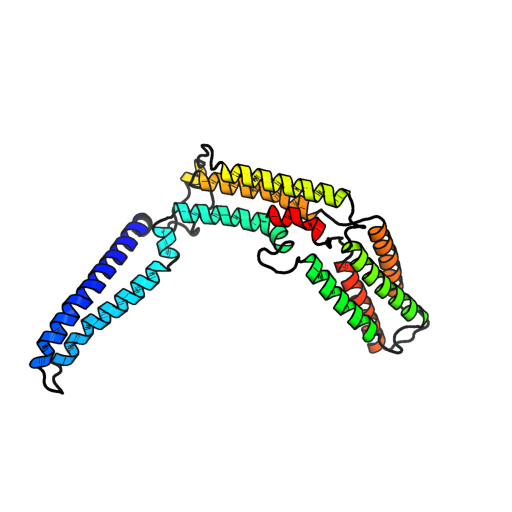00 95.38 181 ASP A CA 1
ATOM 1394 C C . ASP A 1 181 ? -11.624 4.822 -15.733 1.00 95.38 181 ASP A C 1
ATOM 1396 O O . ASP A 1 181 ? -11.218 5.072 -16.873 1.00 95.38 181 ASP A O 1
ATOM 1400 N N . LEU A 1 182 ? -10.782 4.804 -14.692 1.00 95.19 182 LEU A N 1
ATOM 1401 C CA . LEU A 1 182 ? -9.341 5.038 -14.841 1.00 95.19 182 LEU A CA 1
ATOM 1402 C C . LEU A 1 182 ? -8.654 3.930 -15.647 1.00 95.19 182 LEU A C 1
ATOM 1404 O O . LEU A 1 182 ? -7.799 4.233 -16.482 1.00 95.19 182 LEU A O 1
ATOM 1408 N N . VAL A 1 183 ? -9.049 2.667 -15.464 1.00 93.38 183 VAL A N 1
ATOM 1409 C CA . VAL A 1 183 ? -8.556 1.540 -16.274 1.00 93.38 183 VAL A CA 1
ATOM 1410 C C . VAL A 1 183 ? -8.933 1.722 -17.745 1.00 93.38 183 VAL A C 1
ATOM 1412 O O . VAL A 1 183 ? -8.104 1.486 -18.629 1.00 93.38 183 VAL A O 1
ATOM 1415 N N . HIS A 1 184 ? -10.151 2.185 -18.038 1.00 93.56 184 HIS A N 1
ATOM 1416 C CA . HIS A 1 184 ? -10.556 2.507 -19.406 1.00 93.56 184 HIS A CA 1
ATOM 1417 C C . HIS A 1 184 ? -9.689 3.613 -20.016 1.00 93.56 184 HIS A C 1
ATOM 1419 O O . HIS A 1 184 ? -9.220 3.457 -21.146 1.00 93.56 184 HIS A O 1
ATOM 1425 N N . ILE A 1 185 ? -9.407 4.681 -19.266 1.00 93.50 185 ILE A N 1
ATOM 1426 C CA . ILE A 1 185 ? -8.514 5.762 -19.711 1.00 93.50 185 ILE A CA 1
ATOM 1427 C C . ILE A 1 185 ? -7.093 5.229 -19.963 1.00 93.50 185 ILE A C 1
ATOM 1429 O O . ILE A 1 185 ? -6.490 5.551 -20.986 1.00 93.50 185 ILE A O 1
ATOM 1433 N N . LEU A 1 186 ? -6.567 4.370 -19.084 1.00 93.44 186 LEU A N 1
ATOM 1434 C CA . LEU A 1 186 ? -5.252 3.744 -19.262 1.00 93.44 186 LEU A CA 1
ATOM 1435 C C . LEU A 1 186 ? -5.177 2.899 -20.542 1.00 93.44 186 LEU A C 1
ATOM 1437 O O . LEU A 1 186 ? -4.182 2.971 -21.263 1.00 93.44 186 LEU A O 1
ATOM 1441 N N . ARG A 1 187 ? -6.230 2.131 -20.853 1.00 93.62 187 ARG A N 1
ATOM 1442 C CA . ARG A 1 187 ? -6.300 1.279 -22.055 1.00 93.62 187 ARG A CA 1
ATOM 1443 C C . ARG A 1 187 ? -6.401 2.070 -23.358 1.00 93.62 187 ARG A C 1
ATOM 1445 O O . ARG A 1 187 ? -5.900 1.602 -24.375 1.00 93.62 187 ARG A O 1
ATOM 1452 N N . GLN A 1 188 ? -7.024 3.247 -23.337 1.00 93.94 188 GLN A N 1
ATOM 1453 C CA . GLN A 1 188 ? -7.065 4.142 -24.502 1.00 93.94 188 GLN A CA 1
ATOM 1454 C C . GLN A 1 188 ? -5.686 4.732 -24.830 1.00 93.94 188 GLN A C 1
ATOM 1456 O O . GLN A 1 188 ? -5.419 5.102 -25.971 1.00 93.94 188 GLN A O 1
ATOM 1461 N N . GLY A 1 189 ? -4.789 4.781 -23.845 1.00 92.19 189 GLY A N 1
ATOM 1462 C CA . GLY A 1 189 ? -3.465 5.354 -24.006 1.00 92.19 189 GLY A CA 1
ATOM 1463 C C . GLY A 1 189 ? -3.482 6.887 -23.957 1.00 92.19 189 GLY A C 1
ATOM 1464 O O . GLY A 1 189 ? -4.457 7.510 -23.539 1.00 92.19 189 GLY A O 1
ATOM 1465 N N . PRO A 1 190 ? -2.363 7.536 -24.317 1.00 90.94 190 PRO A N 1
ATOM 1466 C CA . PRO A 1 190 ? -2.146 8.943 -23.997 1.00 90.94 190 PRO A CA 1
ATOM 1467 C C . PRO A 1 190 ? -2.977 9.940 -24.823 1.00 90.94 190 PRO A C 1
ATOM 1469 O O . PRO A 1 190 ? -2.933 11.123 -24.509 1.00 90.94 190 PRO A O 1
ATOM 1472 N N . ASN A 1 191 ? -3.728 9.510 -25.849 1.00 88.00 191 ASN A N 1
ATOM 1473 C CA . ASN A 1 191 ? -4.691 10.336 -26.604 1.00 88.00 191 ASN A CA 1
ATOM 1474 C C . ASN A 1 191 ? -4.180 11.742 -26.998 1.00 88.00 191 ASN A C 1
ATOM 1476 O O . ASN A 1 191 ? -4.867 12.743 -26.810 1.00 88.00 191 ASN A O 1
ATOM 1480 N N . GLY A 1 192 ? -2.953 11.830 -27.523 1.00 85.94 192 GLY A N 1
ATOM 1481 C CA . GLY A 1 192 ? -2.353 13.103 -27.948 1.00 85.94 192 GLY A CA 1
ATOM 1482 C C . GLY A 1 192 ? -1.791 13.972 -26.816 1.00 85.94 192 GLY A C 1
ATOM 1483 O O . GLY A 1 192 ? -1.434 15.120 -27.064 1.00 85.94 192 GLY A O 1
ATOM 1484 N N . ALA A 1 193 ? -1.683 13.453 -25.589 1.00 91.25 193 ALA A N 1
ATOM 1485 C CA . ALA A 1 193 ? -1.041 14.154 -24.483 1.00 91.25 193 ALA A CA 1
ATOM 1486 C C . ALA A 1 193 ? 0.415 14.504 -24.809 1.00 91.25 193 ALA A C 1
ATOM 1488 O O . ALA A 1 193 ? 1.187 13.666 -25.276 1.00 91.25 193 ALA A O 1
ATOM 1489 N N . THR A 1 194 ? 0.805 15.738 -24.506 1.00 93.38 194 THR A N 1
ATOM 1490 C CA . THR A 1 194 ? 2.169 16.228 -24.704 1.00 93.38 194 THR A CA 1
ATOM 1491 C C . THR A 1 194 ? 2.783 16.656 -23.375 1.00 93.38 194 THR A C 1
ATOM 1493 O O . THR A 1 194 ? 2.089 17.280 -22.566 1.00 93.38 194 THR A O 1
ATOM 1496 N N . PRO A 1 195 ? 4.075 16.370 -23.140 1.00 94.88 195 PRO A N 1
ATOM 1497 C CA . PRO A 1 195 ? 4.813 16.920 -22.008 1.00 94.88 195 PRO A CA 1
ATOM 1498 C C . PRO A 1 195 ? 4.718 18.448 -21.952 1.00 94.88 195 PRO A C 1
ATOM 1500 O O . PRO A 1 195 ? 4.665 19.114 -22.987 1.00 94.88 195 PRO A O 1
ATOM 1503 N N . SER A 1 196 ? 4.726 19.013 -20.745 1.00 94.31 196 SER A N 1
ATOM 1504 C CA . SER A 1 196 ? 4.763 20.467 -20.574 1.00 94.31 196 SER A CA 1
ATOM 1505 C C . SER A 1 196 ? 6.142 21.034 -20.928 1.00 94.31 196 SER A C 1
ATOM 1507 O O . SER A 1 196 ? 7.155 20.338 -20.845 1.00 94.31 196 SER A O 1
ATOM 1509 N N . ALA A 1 197 ? 6.205 22.328 -21.259 1.00 93.44 197 ALA A N 1
ATOM 1510 C CA . ALA A 1 197 ? 7.479 23.007 -21.513 1.00 93.44 197 ALA A CA 1
ATOM 1511 C C . ALA A 1 197 ? 8.438 22.902 -20.311 1.00 93.44 197 ALA A C 1
ATOM 1513 O O . ALA A 1 197 ? 9.628 22.663 -20.487 1.00 93.44 197 ALA A O 1
ATOM 1514 N N . ALA A 1 198 ? 7.904 22.992 -19.088 1.00 92.31 198 ALA A N 1
ATOM 1515 C CA . ALA A 1 198 ? 8.675 22.796 -17.864 1.00 92.31 198 ALA A CA 1
ATOM 1516 C C . ALA A 1 198 ? 9.222 21.366 -17.742 1.00 92.31 198 ALA A C 1
ATOM 1518 O O . ALA A 1 198 ? 10.372 21.190 -17.352 1.00 92.31 198 ALA A O 1
ATOM 1519 N N . ALA A 1 199 ? 8.437 20.347 -18.114 1.00 91.38 199 ALA A N 1
ATOM 1520 C CA . ALA A 1 199 ? 8.888 18.960 -18.071 1.00 91.38 199 ALA A CA 1
ATOM 1521 C C . ALA A 1 199 ? 10.028 18.684 -19.061 1.00 91.38 199 ALA A C 1
ATOM 1523 O O . ALA A 1 199 ? 10.958 17.950 -18.727 1.00 91.38 199 ALA A O 1
ATOM 1524 N N . LEU A 1 200 ? 9.978 19.307 -20.242 1.00 89.94 200 LEU A N 1
ATOM 1525 C CA . LEU A 1 200 ? 11.025 19.221 -21.265 1.00 89.94 200 LEU A CA 1
ATOM 1526 C C . LEU A 1 200 ? 12.286 20.019 -20.902 1.00 89.94 200 LEU A C 1
ATOM 1528 O O . LEU A 1 200 ? 13.372 19.670 -21.355 1.00 89.94 200 LEU A O 1
ATOM 1532 N N . ALA A 1 201 ? 12.150 21.062 -20.081 1.00 89.62 201 ALA A N 1
ATOM 1533 C CA . ALA A 1 201 ? 13.260 21.885 -19.605 1.00 89.62 201 ALA A CA 1
ATOM 1534 C C . ALA A 1 201 ? 13.984 21.301 -18.377 1.00 89.62 201 ALA A C 1
ATOM 1536 O O . ALA A 1 201 ? 14.963 21.886 -17.913 1.00 89.62 201 ALA A O 1
ATOM 1537 N N . GLN A 1 202 ? 13.515 20.175 -17.824 1.00 87.19 202 GLN A N 1
ATOM 1538 C CA . GLN A 1 202 ? 14.158 19.553 -16.668 1.00 87.19 202 GLN A CA 1
ATOM 1539 C C . GLN A 1 202 ? 15.596 19.117 -16.988 1.00 87.19 202 GLN A C 1
ATOM 1541 O O . GLN A 1 202 ? 15.862 18.646 -18.100 1.00 87.19 202 GLN A O 1
ATOM 1546 N N . PRO A 1 203 ? 16.514 19.202 -16.006 1.00 83.25 203 PRO A N 1
ATOM 1547 C CA . PRO A 1 203 ? 17.849 18.643 -16.142 1.00 83.25 203 PRO A CA 1
ATOM 1548 C C . PRO A 1 203 ? 17.775 17.168 -16.526 1.00 83.25 203 PRO A C 1
ATOM 1550 O O . PRO A 1 203 ? 16.923 16.422 -16.038 1.00 83.25 203 PRO A O 1
ATOM 1553 N N . LYS A 1 204 ? 18.679 16.735 -17.399 1.00 74.31 204 LYS A N 1
ATOM 1554 C CA . LYS A 1 204 ? 18.786 15.320 -17.743 1.00 74.31 204 LYS A CA 1
ATOM 1555 C C . LYS A 1 204 ? 19.342 14.555 -16.543 1.00 74.31 204 LYS A C 1
ATOM 1557 O O . LYS A 1 204 ? 20.014 15.113 -15.680 1.00 74.31 204 LYS A O 1
ATOM 1562 N N . TRP A 1 205 ? 19.100 13.246 -16.509 1.00 72.31 205 TRP A N 1
ATOM 1563 C CA . TRP A 1 205 ? 19.659 12.394 -15.454 1.00 72.31 205 TRP A CA 1
ATOM 1564 C C . TRP A 1 205 ? 21.169 12.633 -15.294 1.00 72.31 205 TRP A C 1
ATOM 1566 O O . TRP A 1 205 ? 21.881 12.727 -16.287 1.00 72.31 205 TRP A O 1
ATOM 1576 N N . GLY A 1 206 ? 21.660 12.764 -14.061 1.00 68.38 206 GLY A N 1
ATOM 1577 C CA . GLY A 1 206 ? 23.093 12.845 -13.769 1.00 68.38 206 GLY A CA 1
ATOM 1578 C C . GLY A 1 206 ? 23.745 14.182 -14.122 1.00 68.38 206 GLY A C 1
ATOM 1579 O O . GLY A 1 206 ? 24.970 14.248 -14.174 1.00 68.38 206 GLY A O 1
ATOM 1580 N N . THR A 1 207 ? 22.961 15.226 -14.409 1.00 76.75 207 THR A N 1
ATOM 1581 C CA . THR A 1 207 ? 23.449 16.617 -14.502 1.00 76.75 207 THR A CA 1
ATOM 1582 C C . THR A 1 207 ? 23.067 17.449 -13.273 1.00 76.75 207 THR A C 1
ATOM 1584 O O . THR A 1 207 ? 23.454 18.606 -13.165 1.00 76.75 207 THR A O 1
ATOM 1587 N N . SER A 1 208 ? 22.286 16.884 -12.349 1.00 78.62 208 SER A N 1
ATOM 1588 C CA . SER A 1 208 ? 21.919 17.484 -11.063 1.00 78.62 208 SER A CA 1
ATOM 1589 C C . SER A 1 208 ? 21.791 16.398 -9.985 1.00 78.62 208 SER A C 1
ATOM 1591 O O . SER A 1 208 ? 21.959 15.212 -10.271 1.00 78.62 208 SER A O 1
ATOM 1593 N N . GLU A 1 209 ? 21.489 16.801 -8.746 1.00 74.75 209 GLU A N 1
ATOM 1594 C CA . GLU A 1 209 ? 21.236 15.883 -7.621 1.00 74.75 209 GLU A CA 1
ATOM 1595 C C . GLU A 1 209 ? 20.025 14.968 -7.855 1.00 74.75 209 GLU A C 1
ATOM 1597 O O . GLU A 1 209 ? 19.954 13.864 -7.318 1.00 74.75 209 GLU A O 1
ATOM 1602 N N . VAL A 1 210 ? 19.070 15.413 -8.677 1.00 73.38 210 VAL A N 1
ATOM 1603 C CA . VAL A 1 210 ? 17.885 14.628 -9.013 1.00 73.38 210 VAL A CA 1
ATOM 1604 C C . VAL A 1 210 ? 18.257 13.622 -10.093 1.00 73.38 210 VAL A C 1
ATOM 1606 O O . VAL A 1 210 ? 18.512 13.976 -11.244 1.00 73.38 210 VAL A O 1
ATOM 1609 N N . GLU A 1 211 ? 18.271 12.342 -9.722 1.00 71.75 211 GLU A N 1
ATOM 1610 C CA . GLU A 1 211 ? 18.653 11.290 -10.657 1.00 71.75 211 GLU A CA 1
ATOM 1611 C C . GLU A 1 211 ? 17.643 11.147 -11.809 1.00 71.75 211 GLU A C 1
ATOM 1613 O O . GLU A 1 211 ? 18.031 11.108 -12.966 1.00 71.75 211 GLU A O 1
ATOM 1618 N N . ILE A 1 212 ? 16.338 11.091 -11.553 1.00 81.94 212 ILE A N 1
ATOM 1619 C CA . ILE A 1 212 ? 15.342 10.936 -12.625 1.00 81.94 212 ILE A CA 1
ATOM 1620 C C . ILE A 1 212 ? 14.431 12.163 -12.629 1.00 81.94 212 ILE A C 1
ATOM 1622 O O . ILE A 1 212 ? 13.911 12.513 -11.570 1.00 81.94 212 ILE A O 1
ATOM 1626 N N . PRO A 1 213 ? 14.207 12.816 -13.787 1.00 85.00 213 PRO A N 1
ATOM 1627 C CA . PRO A 1 213 ? 13.289 13.946 -13.879 1.00 85.00 213 PRO A CA 1
ATOM 1628 C C . PRO A 1 213 ? 11.913 13.592 -13.307 1.00 85.00 213 PRO A C 1
ATOM 1630 O O . PRO A 1 213 ? 11.362 12.534 -13.615 1.00 85.00 213 PRO A O 1
ATOM 1633 N N . MET A 1 214 ? 11.363 14.474 -12.476 1.00 88.19 214 MET A N 1
ATOM 1634 C CA . MET A 1 214 ? 10.138 14.209 -11.713 1.00 88.19 214 MET A CA 1
ATOM 1635 C C . MET A 1 214 ? 8.869 14.461 -12.530 1.00 88.19 214 MET A C 1
ATOM 1637 O O . MET A 1 214 ? 7.858 13.776 -12.337 1.00 88.19 214 MET A O 1
ATOM 1641 N N . LEU A 1 215 ? 8.905 15.435 -13.445 1.00 93.50 215 LEU A N 1
ATOM 1642 C CA . LEU A 1 215 ? 7.783 15.723 -14.337 1.00 93.50 215 LEU A CA 1
ATOM 1643 C C . LEU A 1 215 ? 7.788 14.760 -15.534 1.00 93.50 215 LEU A C 1
ATOM 1645 O O . LEU A 1 215 ? 8.862 14.338 -15.980 1.00 93.50 215 LEU A O 1
ATOM 1649 N N . PRO A 1 216 ? 6.608 14.419 -16.070 1.00 95.00 216 PRO A N 1
ATOM 1650 C CA . PRO A 1 216 ? 6.483 13.479 -17.175 1.00 95.00 216 PRO A CA 1
ATOM 1651 C C . PRO A 1 216 ? 7.083 14.026 -18.474 1.00 95.00 216 PRO A C 1
ATOM 1653 O O . PRO A 1 216 ? 6.661 15.064 -18.981 1.00 95.00 216 PRO A O 1
ATOM 1656 N N . MET A 1 217 ? 8.037 13.291 -19.043 1.00 93.00 217 MET A N 1
ATOM 1657 C CA . MET A 1 217 ? 8.760 13.671 -20.264 1.00 93.00 217 MET A CA 1
ATOM 1658 C C . MET A 1 217 ? 8.228 12.990 -21.530 1.00 93.00 217 MET A C 1
ATOM 1660 O O . MET A 1 217 ? 8.694 13.284 -22.629 1.00 93.00 217 MET A O 1
ATOM 1664 N N . THR A 1 218 ? 7.250 12.091 -21.404 1.00 94.75 218 THR A N 1
ATOM 1665 C CA . THR A 1 218 ? 6.618 11.399 -22.537 1.00 94.75 218 THR A CA 1
ATOM 1666 C C . THR A 1 218 ? 5.092 11.503 -22.470 1.00 94.75 218 THR A C 1
ATOM 1668 O O . THR A 1 218 ? 4.542 11.687 -21.381 1.00 94.75 218 THR A O 1
ATOM 1671 N N . PRO A 1 219 ? 4.374 11.321 -23.597 1.00 96.19 219 PRO A N 1
ATOM 1672 C CA . PRO A 1 219 ? 2.912 11.224 -23.602 1.00 96.19 219 PRO A CA 1
ATOM 1673 C C . PRO A 1 219 ? 2.364 10.194 -22.603 1.00 96.19 219 PRO A C 1
ATOM 1675 O O . PRO A 1 219 ? 1.392 10.462 -21.899 1.00 96.19 219 PRO A O 1
ATOM 1678 N N . ARG A 1 220 ? 3.014 9.024 -22.496 1.00 95.56 220 ARG A N 1
ATOM 1679 C CA . ARG A 1 220 ? 2.637 7.975 -21.533 1.00 95.56 220 ARG A CA 1
ATOM 1680 C C . ARG A 1 220 ? 2.888 8.413 -20.095 1.00 95.56 220 ARG A C 1
ATOM 1682 O O . ARG A 1 220 ? 2.031 8.199 -19.247 1.00 95.56 220 ARG A O 1
ATOM 1689 N N . GLY A 1 221 ? 4.014 9.072 -19.830 1.00 95.75 221 GLY A N 1
ATOM 1690 C CA . GLY A 1 221 ? 4.290 9.661 -18.524 1.00 95.75 221 GLY A CA 1
ATOM 1691 C C . GLY A 1 221 ? 3.207 10.661 -18.109 1.00 95.75 221 GLY A C 1
ATOM 1692 O O . GLY A 1 221 ? 2.758 10.622 -16.968 1.00 95.75 221 GLY A O 1
ATOM 1693 N N . VAL A 1 222 ? 2.739 11.512 -19.033 1.00 96.69 222 VAL A N 1
ATOM 1694 C CA . VAL A 1 222 ? 1.669 12.493 -18.761 1.00 96.69 222 VAL A CA 1
ATOM 1695 C C . VAL A 1 222 ? 0.357 11.791 -18.422 1.00 96.69 222 VAL A C 1
ATOM 1697 O O . VAL A 1 222 ? -0.345 12.203 -17.500 1.00 96.69 222 VAL A O 1
ATOM 1700 N N . LEU A 1 223 ? 0.033 10.712 -19.139 1.00 96.75 223 LEU A N 1
ATOM 1701 C CA . LEU A 1 223 ? -1.110 9.868 -18.806 1.00 96.75 223 LEU A CA 1
ATOM 1702 C C . LEU A 1 223 ? -0.989 9.316 -17.379 1.00 96.75 223 LEU A C 1
ATOM 1704 O O . LEU A 1 223 ? -1.931 9.458 -16.605 1.00 96.75 223 LEU A O 1
ATOM 1708 N N . PHE A 1 224 ? 0.153 8.731 -17.014 1.00 96.81 224 PHE A N 1
ATOM 1709 C CA . PHE A 1 224 ? 0.341 8.140 -15.687 1.00 96.81 224 PHE A CA 1
ATOM 1710 C C . PHE A 1 224 ? 0.277 9.171 -14.554 1.00 96.81 224 PHE A C 1
ATOM 1712 O O . PHE A 1 224 ? -0.406 8.935 -13.562 1.00 96.81 224 PHE A O 1
ATOM 1719 N N . ASP A 1 225 ? 0.904 10.335 -14.728 1.00 96.25 225 ASP A N 1
ATOM 1720 C CA . ASP A 1 225 ? 0.853 11.442 -13.762 1.00 96.25 225 ASP A CA 1
ATOM 1721 C C . ASP A 1 225 ? -0.577 11.993 -13.593 1.00 96.25 225 ASP A C 1
ATOM 1723 O O . ASP A 1 225 ? -1.036 12.279 -12.489 1.00 96.25 225 ASP A O 1
ATOM 1727 N N . LYS A 1 226 ? -1.353 12.060 -14.682 1.00 95.56 226 LYS A N 1
ATOM 1728 C CA . LYS A 1 226 ? -2.771 12.439 -14.612 1.00 95.56 226 LYS A CA 1
ATOM 1729 C C . LYS A 1 226 ? -3.614 11.396 -13.876 1.00 95.56 226 LYS A C 1
ATOM 1731 O O . LYS A 1 226 ? -4.548 11.760 -13.160 1.00 95.56 226 LYS A O 1
ATOM 1736 N N . ILE A 1 227 ? -3.332 10.111 -14.086 1.00 96.50 227 ILE A N 1
ATOM 1737 C CA . ILE A 1 227 ? -4.035 9.013 -13.415 1.00 96.50 227 ILE A CA 1
ATOM 1738 C C . ILE A 1 227 ? -3.701 9.001 -11.922 1.00 96.50 227 ILE A C 1
ATOM 1740 O O . ILE A 1 227 ? -4.630 8.934 -11.121 1.00 96.50 227 ILE A O 1
ATOM 1744 N N . SER A 1 228 ? -2.432 9.162 -11.529 1.00 96.56 228 SER A N 1
ATOM 1745 C CA . SER A 1 228 ? -2.049 9.221 -10.109 1.00 96.56 228 SER A CA 1
ATOM 1746 C C . SER A 1 228 ? -2.776 10.354 -9.379 1.00 96.56 228 SER A C 1
ATOM 1748 O O . SER A 1 228 ? -3.409 10.118 -8.351 1.00 96.56 228 SER A O 1
ATOM 1750 N N . ALA A 1 229 ? -2.830 11.551 -9.972 1.00 96.31 229 ALA A N 1
ATOM 1751 C CA . ALA A 1 229 ? -3.569 12.681 -9.411 1.00 96.31 229 ALA A CA 1
ATOM 1752 C C . ALA A 1 229 ? -5.076 12.402 -9.239 1.00 96.31 229 ALA A C 1
ATOM 1754 O O . ALA A 1 229 ? -5.695 12.894 -8.295 1.00 96.31 229 ALA A O 1
ATOM 1755 N N . LYS A 1 230 ? -5.680 11.606 -10.133 1.00 96.88 230 LYS A N 1
ATOM 1756 C CA . LYS A 1 230 ? -7.096 11.203 -10.050 1.00 96.88 230 LYS A CA 1
ATOM 1757 C C . LYS A 1 230 ? -7.353 10.104 -9.022 1.00 96.88 230 LYS A C 1
ATOM 1759 O O . LYS A 1 230 ? -8.451 10.052 -8.478 1.00 96.88 230 LYS A O 1
ATOM 1764 N N . ILE A 1 231 ? -6.368 9.258 -8.742 1.00 96.62 231 ILE A N 1
ATOM 1765 C CA . ILE A 1 231 ? -6.480 8.189 -7.746 1.00 96.62 231 ILE A CA 1
ATOM 1766 C C . ILE A 1 231 ? -6.528 8.758 -6.331 1.00 96.62 231 ILE A C 1
ATOM 1768 O O . ILE A 1 231 ? -7.299 8.265 -5.518 1.00 96.62 231 ILE A O 1
ATOM 1772 N N . ILE A 1 232 ? -5.765 9.813 -6.031 1.00 96.50 232 ILE A N 1
ATOM 1773 C CA . ILE A 1 232 ? -5.698 10.415 -4.686 1.00 96.50 232 ILE A CA 1
ATOM 1774 C C . ILE A 1 232 ? -7.091 10.665 -4.064 1.00 96.50 232 ILE A C 1
ATOM 1776 O O . ILE A 1 232 ? -7.339 10.171 -2.959 1.00 96.50 232 ILE A O 1
ATOM 1780 N N . PRO A 1 233 ? -8.030 11.386 -4.716 1.00 96.94 233 PRO A N 1
ATOM 1781 C CA . PRO A 1 233 ? -9.365 11.587 -4.154 1.00 96.94 233 PRO A CA 1
ATOM 1782 C C . PRO A 1 233 ? -10.192 10.294 -4.061 1.00 96.94 233 PRO A C 1
ATOM 1784 O O . PRO A 1 233 ? -10.966 10.165 -3.116 1.00 96.94 233 PRO A O 1
ATOM 1787 N N . ILE A 1 234 ? -10.004 9.329 -4.970 1.00 96.88 234 ILE A N 1
ATOM 1788 C CA . ILE A 1 234 ? -10.678 8.016 -4.934 1.00 96.88 234 ILE A CA 1
ATOM 1789 C C . ILE A 1 234 ? -10.207 7.214 -3.714 1.00 96.88 234 ILE A C 1
ATOM 1791 O O . ILE A 1 234 ? -11.020 6.721 -2.935 1.00 96.88 234 ILE A O 1
ATOM 1795 N N . THR A 1 235 ? -8.895 7.160 -3.478 1.00 95.62 235 THR A N 1
ATOM 1796 C CA . THR A 1 235 ? -8.306 6.582 -2.264 1.00 95.62 235 THR A CA 1
ATOM 1797 C C . THR A 1 235 ? -8.821 7.291 -1.011 1.00 95.62 235 THR A C 1
ATOM 1799 O O . THR A 1 235 ? -9.160 6.644 -0.020 1.00 95.62 235 THR A O 1
ATOM 1802 N N . GLY A 1 236 ? -8.944 8.620 -1.055 1.00 95.81 236 GLY A N 1
ATOM 1803 C CA . GLY A 1 236 ? -9.531 9.407 0.028 1.00 95.81 236 GLY A CA 1
ATOM 1804 C C . GLY A 1 236 ? -11.010 9.100 0.290 1.00 95.81 236 GLY A C 1
ATOM 1805 O O . GLY A 1 236 ? -11.437 9.161 1.443 1.00 95.81 236 GLY A O 1
ATOM 1806 N N . GLN A 1 237 ? -11.791 8.767 -0.742 1.00 95.38 237 GLN A N 1
ATOM 1807 C CA . GLN A 1 237 ? -13.173 8.296 -0.604 1.00 95.38 237 GLN A CA 1
ATOM 1808 C C . GLN A 1 237 ? -13.204 6.906 0.029 1.00 95.38 237 GLN A C 1
ATOM 1810 O O . GLN A 1 237 ? -13.886 6.725 1.034 1.00 95.38 237 GLN A O 1
ATOM 1815 N N . PHE A 1 238 ? -12.402 5.971 -0.487 1.00 94.94 238 PHE A N 1
ATOM 1816 C CA . PHE A 1 238 ? -12.289 4.608 0.035 1.00 94.94 238 PHE A CA 1
ATOM 1817 C C . PHE A 1 238 ? -11.965 4.575 1.535 1.00 94.94 238 PHE A C 1
ATOM 1819 O O . PHE A 1 238 ? -12.618 3.872 2.299 1.00 94.94 238 PHE A O 1
ATOM 1826 N N . LEU A 1 239 ? -11.002 5.387 1.983 1.00 93.62 239 LEU A N 1
ATOM 1827 C CA . LEU A 1 239 ? -10.593 5.447 3.391 1.00 93.62 239 LEU A CA 1
ATOM 18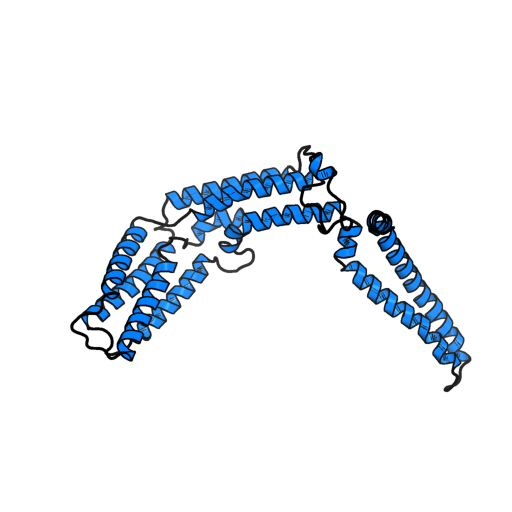28 C C . LEU A 1 239 ? -11.686 5.945 4.350 1.00 93.62 239 LEU A C 1
ATOM 1830 O O . LEU A 1 239 ? -11.566 5.748 5.557 1.00 93.62 239 LEU A O 1
ATOM 1834 N N . LYS A 1 240 ? -12.727 6.611 3.842 1.00 94.56 240 LYS A N 1
ATOM 1835 C CA . LYS A 1 240 ? -13.859 7.095 4.649 1.00 94.56 240 LYS A CA 1
ATOM 1836 C C . LYS A 1 240 ? -14.991 6.075 4.748 1.00 94.56 240 LYS A C 1
ATOM 1838 O O . LYS A 1 240 ? -15.916 6.283 5.534 1.00 94.56 240 LYS A O 1
ATOM 1843 N N . ILE A 1 241 ? -14.943 5.008 3.953 1.00 94.69 241 ILE A N 1
ATOM 1844 C CA . ILE A 1 241 ? -15.966 3.968 3.963 1.00 94.69 241 ILE A CA 1
ATOM 1845 C C . ILE A 1 241 ? -15.819 3.170 5.256 1.00 94.69 241 ILE A C 1
ATOM 1847 O O . ILE A 1 241 ? -14.753 2.647 5.571 1.00 94.69 241 ILE A O 1
ATOM 1851 N N . SER A 1 242 ? -16.912 3.074 6.004 1.00 92.88 242 SER A N 1
ATOM 1852 C CA . SER A 1 242 ? -16.985 2.289 7.232 1.00 92.88 242 SER A CA 1
ATOM 1853 C C . SER A 1 242 ? -18.266 1.466 7.238 1.00 92.88 242 SER A C 1
ATOM 1855 O O . SER A 1 242 ? -19.345 1.952 6.898 1.00 92.88 242 SER A O 1
ATOM 1857 N N . ASN A 1 243 ? -18.144 0.200 7.619 1.00 93.69 243 ASN A N 1
ATOM 1858 C CA . ASN A 1 243 ? -19.253 -0.721 7.777 1.00 93.69 243 ASN A CA 1
ATOM 1859 C C . ASN A 1 243 ? -19.946 -0.478 9.123 1.00 93.69 243 ASN A C 1
ATOM 1861 O O . ASN A 1 243 ? -19.600 -1.084 10.137 1.00 93.69 243 ASN A O 1
ATOM 1865 N N . MET A 1 244 ? -20.913 0.439 9.141 1.00 92.56 244 MET A N 1
ATOM 1866 C CA . MET A 1 244 ? -21.586 0.878 10.363 1.00 92.56 244 MET A CA 1
ATOM 1867 C C . MET A 1 244 ? -23.095 0.640 10.304 1.00 92.56 244 MET A C 1
ATOM 1869 O O . MET A 1 244 ? -23.896 1.573 10.421 1.00 92.56 244 MET A O 1
ATOM 1873 N N . SER A 1 245 ? -23.503 -0.623 10.168 1.00 93.56 245 SER A N 1
ATOM 1874 C CA . SER A 1 245 ? -24.920 -0.989 10.261 1.00 93.56 245 SER A CA 1
ATOM 1875 C C . SER A 1 245 ? -25.522 -0.592 11.613 1.00 93.56 245 SER A C 1
ATOM 1877 O O . SER A 1 245 ? -24.814 -0.404 12.605 1.00 93.56 245 SER A O 1
ATOM 1879 N N . SER A 1 246 ? -26.849 -0.459 11.677 1.00 93.44 246 SER A N 1
ATOM 1880 C CA . SER A 1 246 ? -27.557 -0.112 12.921 1.00 93.44 246 SER A CA 1
ATOM 1881 C C . SER A 1 246 ? -27.190 -1.054 14.074 1.00 93.44 246 SER A C 1
ATOM 1883 O O . SER A 1 246 ? -26.910 -0.602 15.181 1.00 93.44 246 SER A O 1
ATOM 1885 N N . LYS A 1 247 ? -27.092 -2.358 13.790 1.00 93.00 247 LYS A N 1
ATOM 1886 C CA . LYS A 1 247 ? -26.665 -3.379 14.752 1.00 93.00 247 LYS A CA 1
ATOM 1887 C C . LYS A 1 247 ? -25.226 -3.161 15.234 1.00 93.00 247 LYS A C 1
ATOM 1889 O O . LYS A 1 247 ? -24.984 -3.210 16.437 1.00 93.00 247 LYS A O 1
ATOM 1894 N N . ALA A 1 248 ? -24.289 -2.880 14.326 1.00 94.00 248 ALA A N 1
ATOM 1895 C CA . ALA A 1 248 ? -22.900 -2.592 14.689 1.00 94.00 248 ALA A CA 1
ATOM 1896 C C . ALA A 1 248 ? -22.782 -1.307 15.527 1.00 94.00 248 ALA A C 1
ATOM 1898 O O . ALA A 1 248 ? -22.116 -1.307 16.560 1.00 94.00 248 ALA A O 1
ATOM 1899 N N . LYS A 1 249 ? -23.488 -0.234 15.141 1.00 95.56 249 LYS A N 1
ATOM 1900 C CA . LYS A 1 249 ? -23.532 1.042 15.879 1.00 95.56 249 LYS A CA 1
ATOM 1901 C C . LYS A 1 249 ? -24.041 0.868 17.313 1.00 95.56 249 LYS A C 1
ATOM 1903 O O . LYS A 1 249 ? -23.469 1.456 18.235 1.00 95.56 249 LYS A O 1
ATOM 1908 N N . ASN A 1 250 ? -25.078 0.052 17.507 1.00 95.25 250 ASN A N 1
ATOM 1909 C CA . ASN A 1 250 ? -25.616 -0.243 18.836 1.00 95.25 250 ASN A CA 1
ATOM 1910 C C . ASN A 1 250 ? -24.586 -0.991 19.694 1.00 95.25 250 ASN A C 1
ATOM 1912 O O . ASN A 1 250 ? -24.238 -0.501 20.766 1.00 95.25 250 ASN A O 1
ATOM 1916 N N . LEU A 1 251 ? -24.006 -2.080 19.172 1.00 95.25 251 LEU A N 1
ATOM 1917 C CA . LEU A 1 251 ? -22.957 -2.842 19.864 1.00 95.25 251 LEU A CA 1
ATOM 1918 C C . LEU A 1 251 ? -21.756 -1.963 20.237 1.00 95.25 251 LEU A C 1
ATOM 1920 O O . LEU A 1 251 ? -21.274 -2.018 21.366 1.00 95.25 251 LEU A O 1
ATOM 1924 N N . ILE A 1 252 ? -21.290 -1.108 19.322 1.00 95.88 252 ILE A N 1
ATOM 1925 C CA . ILE A 1 252 ? -20.189 -0.167 19.576 1.00 95.88 252 ILE A CA 1
ATOM 1926 C C . ILE A 1 252 ? -20.540 0.781 20.726 1.00 95.88 252 ILE A C 1
ATOM 1928 O O . ILE A 1 252 ? -19.718 1.011 21.614 1.00 95.88 252 ILE A O 1
ATOM 1932 N N . THR A 1 253 ? -21.754 1.331 20.728 1.00 96.62 253 THR A N 1
ATOM 1933 C CA . THR A 1 253 ? -22.201 2.291 21.745 1.00 96.62 253 THR A CA 1
ATOM 1934 C C . THR A 1 253 ? -22.302 1.641 23.125 1.00 96.62 253 THR A C 1
ATOM 1936 O O . THR A 1 253 ? -21.782 2.187 24.103 1.00 96.62 253 THR A O 1
ATOM 1939 N N . GLU A 1 254 ? -22.915 0.459 23.201 1.00 94.81 254 GLU A N 1
ATOM 1940 C CA . GLU A 1 254 ? -23.074 -0.319 24.433 1.00 94.81 254 GLU A CA 1
ATOM 1941 C C . GLU A 1 254 ? -21.712 -0.742 24.999 1.00 94.81 254 GLU A C 1
ATOM 1943 O O . GLU A 1 254 ? -21.378 -0.400 26.138 1.00 94.81 254 GLU A O 1
ATOM 1948 N N . THR A 1 255 ? -20.865 -1.353 24.165 1.00 95.69 255 THR A N 1
ATOM 1949 C CA . THR A 1 255 ? -19.523 -1.814 24.558 1.00 95.69 255 THR A CA 1
ATOM 1950 C C . THR A 1 255 ? -18.649 -0.653 25.035 1.00 95.69 255 THR A C 1
ATOM 1952 O O . THR A 1 255 ? -17.974 -0.741 26.063 1.00 95.69 255 THR A O 1
ATOM 1955 N N . LYS A 1 256 ? -18.671 0.485 24.327 1.00 96.56 256 LYS A N 1
ATOM 1956 C CA . LYS A 1 256 ? -17.905 1.684 24.705 1.00 96.56 256 LYS A CA 1
ATOM 1957 C C . LYS A 1 256 ? -18.346 2.235 26.059 1.00 96.56 256 LYS A C 1
ATOM 1959 O O . LYS A 1 256 ? -17.503 2.697 26.837 1.00 96.56 256 LYS A O 1
ATOM 1964 N N . SER A 1 257 ? -19.648 2.198 26.339 1.00 95.56 257 SER A N 1
ATOM 1965 C CA . SER A 1 257 ? -20.215 2.616 27.621 1.00 95.56 257 SER A CA 1
ATOM 1966 C C . SER A 1 257 ? -19.743 1.703 28.755 1.00 95.56 257 SER A C 1
ATOM 1968 O O . SER A 1 257 ? -19.213 2.198 29.751 1.00 95.56 257 SER A O 1
ATOM 1970 N N . ALA A 1 258 ? -19.822 0.382 28.568 1.00 94.50 258 ALA A N 1
ATOM 1971 C CA . ALA A 1 258 ? -19.355 -0.609 29.540 1.00 94.50 258 ALA A CA 1
ATOM 1972 C C . ALA A 1 258 ?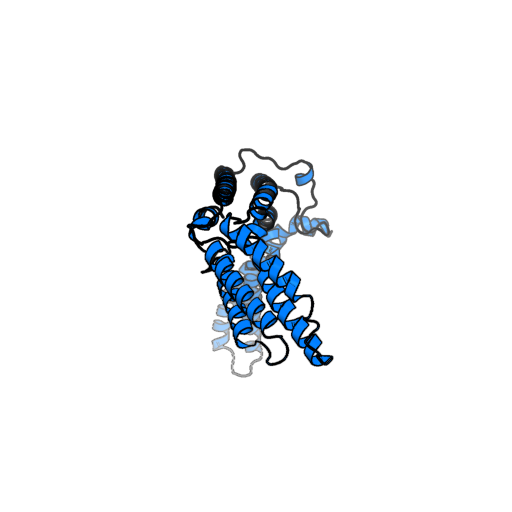 -17.840 -0.497 29.814 1.00 94.50 258 ALA A C 1
ATOM 1974 O O . ALA A 1 258 ? -17.410 -0.374 30.960 1.00 94.50 258 ALA A O 1
ATOM 1975 N N . ILE A 1 259 ? -17.006 -0.387 28.772 1.00 94.50 259 ILE A N 1
ATOM 1976 C CA . ILE A 1 259 ? -15.554 -0.170 28.930 1.00 94.50 259 ILE A CA 1
ATOM 1977 C C . ILE A 1 259 ? -15.259 1.131 29.690 1.00 94.50 259 ILE A C 1
ATOM 1979 O O . ILE A 1 259 ? -14.318 1.201 30.484 1.00 94.50 259 ILE A O 1
ATOM 1983 N N . SER A 1 260 ? -16.041 2.187 29.454 1.00 93.94 260 SER A N 1
ATOM 1984 C CA . SER A 1 260 ? -15.865 3.468 30.147 1.00 93.94 260 SER A CA 1
ATOM 1985 C C . SER A 1 260 ? -16.171 3.371 31.642 1.00 93.94 260 SER A C 1
ATOM 1987 O O . SER A 1 260 ? -15.493 4.032 32.432 1.00 93.94 260 SER A O 1
ATOM 1989 N N . LYS A 1 261 ? -17.133 2.529 32.040 1.00 92.00 261 LYS A N 1
ATOM 1990 C CA . LYS A 1 261 ? -17.413 2.226 33.450 1.00 92.00 261 LYS A CA 1
ATOM 1991 C C . LYS A 1 261 ? -16.257 1.454 34.081 1.00 92.00 261 LYS A C 1
ATOM 1993 O O . LYS A 1 261 ? -15.709 1.918 35.074 1.00 92.00 261 LYS A O 1
ATOM 1998 N N . LEU A 1 262 ? -15.781 0.398 33.420 1.00 92.25 262 LEU A N 1
ATOM 1999 C CA . LEU A 1 262 ? -14.665 -0.446 33.877 1.00 92.25 262 LEU A CA 1
ATOM 2000 C C . LEU A 1 262 ? -13.329 0.301 34.043 1.00 92.25 262 LEU A C 1
ATOM 2002 O O . LEU A 1 262 ? -12.434 -0.146 34.761 1.00 92.25 262 LEU A O 1
ATOM 2006 N N . LYS A 1 263 ? -13.151 1.466 33.410 1.00 90.38 263 LYS A N 1
ATOM 2007 C CA . LYS A 1 263 ? -11.967 2.314 33.647 1.00 90.38 263 LYS A CA 1
ATOM 2008 C C . LYS A 1 263 ? -11.928 2.895 35.061 1.00 90.38 263 LYS A C 1
ATOM 2010 O O . LYS A 1 263 ? -10.838 3.214 35.534 1.00 90.38 263 LYS A O 1
ATOM 2015 N N . LYS A 1 264 ? -13.075 3.013 35.733 1.00 88.44 264 LYS A N 1
ATOM 2016 C CA . LYS A 1 264 ? -13.171 3.436 37.131 1.00 88.44 264 LYS A CA 1
ATOM 2017 C C . LYS A 1 264 ? -13.163 2.181 38.017 1.00 88.44 264 LYS A C 1
ATOM 2019 O O . LYS A 1 264 ? -14.017 1.328 37.805 1.00 88.44 264 LYS A O 1
ATOM 2024 N N . PRO A 1 265 ? -12.193 2.025 38.933 1.00 82.19 265 PRO A N 1
ATOM 2025 C CA . PRO A 1 265 ? -12.164 0.881 39.837 1.00 82.19 265 PRO A CA 1
ATOM 2026 C C . PRO A 1 265 ? -13.358 0.888 40.784 1.00 82.19 265 PRO A C 1
ATOM 2028 O O . PRO A 1 265 ? -13.772 1.951 41.253 1.00 82.19 265 PRO A O 1
ATOM 2031 N N . ASP A 1 266 ? -13.886 -0.303 41.054 1.00 83.06 266 ASP A N 1
ATOM 2032 C CA . ASP A 1 266 ? -14.867 -0.522 42.108 1.00 83.06 266 ASP A CA 1
ATOM 2033 C C . ASP A 1 266 ? -14.280 -0.089 43.471 1.00 83.06 266 ASP A C 1
ATOM 2035 O O . ASP A 1 266 ? -13.239 -0.617 43.874 1.00 83.06 266 ASP A O 1
ATOM 2039 N N . PRO A 1 267 ? -14.912 0.856 44.197 1.00 79.81 267 PRO A N 1
ATOM 2040 C CA . PRO A 1 267 ? -14.429 1.316 45.500 1.00 79.81 267 PRO A CA 1
ATOM 2041 C C . PRO A 1 267 ? -14.330 0.209 46.556 1.00 79.81 267 PRO A C 1
ATOM 2043 O O . PRO A 1 267 ? -13.650 0.392 47.562 1.00 79.81 267 PRO A O 1
ATOM 2046 N N . SER A 1 268 ? -15.032 -0.913 46.358 1.00 79.06 268 SER A N 1
ATOM 2047 C CA . SER A 1 268 ? -14.999 -2.062 47.266 1.00 79.06 268 SER A CA 1
ATOM 2048 C C . SER A 1 268 ? -13.740 -2.926 47.124 1.00 79.06 268 SER A C 1
ATOM 2050 O O . SER A 1 268 ? -13.432 -3.695 48.035 1.00 79.06 268 SER A O 1
ATOM 2052 N N . MET A 1 269 ? -12.984 -2.781 46.030 1.00 82.38 269 MET A N 1
ATOM 2053 C CA . MET A 1 269 ? -11.735 -3.512 45.810 1.00 82.38 269 MET A CA 1
ATOM 2054 C C . MET A 1 269 ? -10.539 -2.705 46.311 1.00 82.38 269 MET A C 1
ATOM 2056 O O . MET A 1 269 ? -10.162 -1.687 45.732 1.00 82.38 269 MET A O 1
ATOM 2060 N N . ILE A 1 270 ? -9.901 -3.198 47.372 1.00 83.06 270 ILE A N 1
ATOM 2061 C CA . ILE A 1 270 ? -8.637 -2.658 47.877 1.00 83.06 270 ILE A CA 1
ATOM 2062 C C . ILE A 1 270 ? -7.505 -3.477 47.257 1.00 83.06 270 ILE A C 1
ATOM 2064 O O . ILE A 1 270 ? -7.294 -4.632 47.623 1.00 83.06 270 ILE A O 1
ATOM 2068 N N . LEU A 1 271 ? -6.796 -2.879 46.303 1.00 87.19 271 LEU A N 1
ATOM 2069 C CA . LEU A 1 271 ? -5.671 -3.498 45.607 1.00 87.19 271 LEU A CA 1
ATOM 2070 C C . LEU A 1 271 ? -4.354 -2.870 46.066 1.00 87.19 271 LEU A C 1
ATOM 2072 O O . LEU A 1 271 ? -4.296 -1.690 46.408 1.00 87.19 271 LEU A O 1
ATOM 2076 N N . ASP A 1 272 ? -3.287 -3.660 46.045 1.00 89.12 272 ASP A N 1
ATOM 2077 C CA . ASP A 1 272 ? -1.927 -3.144 46.144 1.00 89.12 272 ASP A CA 1
ATOM 2078 C C . ASP A 1 272 ? -1.495 -2.491 44.815 1.00 89.12 272 ASP A C 1
ATOM 2080 O O . ASP A 1 272 ? -2.179 -2.572 43.789 1.00 89.12 272 ASP A O 1
ATOM 2084 N N . GLU A 1 273 ? -0.327 -1.844 44.800 1.00 90.12 273 GLU A N 1
ATOM 2085 C CA . GLU A 1 273 ? 0.184 -1.167 43.598 1.00 90.12 273 GLU A CA 1
ATOM 2086 C C . GLU A 1 273 ? 0.308 -2.127 42.396 1.00 90.12 273 GLU A C 1
ATOM 2088 O O . GLU A 1 273 ? 0.016 -1.767 41.248 1.00 90.12 273 GLU A O 1
ATOM 2093 N N . SER A 1 274 ? 0.697 -3.379 42.661 1.00 90.81 274 SER A N 1
ATOM 2094 C CA . SER A 1 274 ? 0.803 -4.433 41.651 1.00 90.81 274 SER A CA 1
ATOM 2095 C C . SER A 1 274 ? -0.568 -4.815 41.080 1.00 90.81 274 SER A C 1
ATOM 2097 O O . SER A 1 274 ? -0.743 -4.850 39.855 1.00 90.81 274 SER A O 1
ATOM 2099 N N . GLY A 1 275 ? -1.562 -5.030 41.944 1.00 90.12 275 GLY A N 1
ATOM 2100 C CA . GLY A 1 275 ? -2.940 -5.347 41.584 1.00 90.12 275 GLY A CA 1
ATOM 2101 C C . GLY A 1 275 ? -3.606 -4.230 40.788 1.00 90.12 275 GLY A C 1
ATOM 2102 O O . GLY A 1 275 ? -4.200 -4.488 39.738 1.00 90.12 275 GLY A O 1
ATOM 2103 N N . GLU A 1 276 ? -3.427 -2.968 41.189 1.00 90.00 276 GLU A N 1
ATOM 2104 C CA . GLU A 1 276 ? -3.920 -1.820 40.422 1.00 90.00 276 GLU A CA 1
ATOM 2105 C C . GLU A 1 276 ? -3.324 -1.760 39.012 1.00 90.00 276 GLU A C 1
ATOM 2107 O O . GLU A 1 276 ? -4.024 -1.477 38.029 1.00 90.00 276 GLU A O 1
ATOM 2112 N N . LYS A 1 277 ? -2.014 -2.007 38.897 1.00 92.50 277 LYS A N 1
ATOM 2113 C CA . LYS A 1 277 ? -1.309 -2.017 37.613 1.00 92.50 277 LYS A CA 1
ATOM 2114 C C . LYS A 1 277 ? -1.821 -3.141 36.719 1.00 92.50 277 LYS A C 1
ATOM 2116 O O . LYS A 1 277 ? -2.066 -2.900 35.534 1.00 92.50 277 LYS A O 1
ATOM 2121 N N . ALA A 1 278 ? -2.020 -4.336 37.271 1.00 92.38 278 ALA A N 1
ATOM 2122 C CA . ALA A 1 278 ? -2.575 -5.480 36.556 1.00 92.38 278 ALA A CA 1
ATOM 2123 C C . ALA A 1 278 ? -4.020 -5.219 36.093 1.00 92.38 278 ALA A C 1
ATOM 2125 O O . ALA A 1 278 ? -4.324 -5.422 34.914 1.00 92.38 278 ALA A O 1
ATOM 2126 N N . ARG A 1 279 ? -4.874 -4.652 36.959 1.00 93.88 279 ARG A N 1
ATOM 2127 C CA . ARG A 1 279 ? -6.248 -4.242 36.623 1.00 93.88 279 ARG A CA 1
ATOM 2128 C C . ARG A 1 279 ? -6.268 -3.262 35.450 1.00 93.88 279 ARG A C 1
ATOM 2130 O O . ARG A 1 279 ? -6.919 -3.498 34.429 1.00 93.88 279 ARG A O 1
ATOM 2137 N N . LYS A 1 280 ? -5.502 -2.168 35.564 1.00 94.06 280 LYS A N 1
ATOM 2138 C CA . LYS A 1 280 ? -5.385 -1.132 34.521 1.00 94.06 280 LYS A CA 1
ATOM 2139 C C . LYS A 1 280 ? -4.855 -1.721 33.211 1.00 94.06 280 LYS A C 1
ATOM 2141 O O . LYS A 1 280 ? -5.343 -1.356 32.141 1.00 94.06 280 LYS A O 1
ATOM 2146 N N . ALA A 1 281 ? -3.878 -2.628 33.271 1.00 94.62 281 ALA A N 1
ATOM 2147 C CA . ALA A 1 281 ? -3.324 -3.286 32.091 1.00 94.62 281 ALA A CA 1
ATOM 2148 C C . ALA A 1 281 ? -4.357 -4.169 31.376 1.00 94.62 281 ALA A C 1
ATOM 2150 O O . ALA A 1 281 ? -4.453 -4.100 30.149 1.00 94.62 281 ALA A O 1
ATOM 2151 N N . TYR A 1 282 ? -5.155 -4.934 32.126 1.00 95.75 282 TYR A N 1
ATOM 2152 C CA . TYR A 1 282 ? -6.192 -5.802 31.572 1.00 95.75 282 TYR A CA 1
ATOM 2153 C C . TYR A 1 282 ? -7.313 -4.993 30.901 1.00 95.75 282 TYR A C 1
ATOM 2155 O O . TYR A 1 282 ? -7.575 -5.181 29.712 1.00 95.75 282 TYR A O 1
ATOM 2163 N N . VAL A 1 283 ? -7.885 -3.995 31.589 1.00 95.44 283 VAL A N 1
ATOM 2164 C CA . VAL A 1 283 ? -8.919 -3.109 31.007 1.00 95.44 283 VAL A CA 1
ATOM 2165 C C . VAL A 1 283 ? -8.386 -2.373 29.771 1.00 95.44 283 VAL A C 1
ATOM 2167 O O . VAL A 1 283 ? -9.080 -2.236 28.764 1.00 95.44 283 VAL A O 1
ATOM 2170 N N . LYS A 1 284 ? -7.118 -1.941 29.795 1.00 96.00 284 LYS A N 1
ATOM 2171 C CA . LYS A 1 284 ? -6.462 -1.315 28.638 1.00 96.00 284 LYS A CA 1
ATOM 2172 C C . LYS A 1 284 ? -6.277 -2.286 27.471 1.00 96.00 284 LYS A C 1
ATOM 2174 O O . LYS A 1 284 ? -6.319 -1.851 26.322 1.00 96.00 284 LYS A O 1
ATOM 2179 N N . ALA A 1 285 ? -6.037 -3.569 27.732 1.00 96.06 285 ALA A N 1
ATOM 2180 C CA . ALA A 1 285 ? -5.950 -4.581 26.685 1.00 96.06 285 ALA A CA 1
ATOM 2181 C C . ALA A 1 285 ? -7.310 -4.782 26.001 1.00 96.06 285 ALA A C 1
ATOM 2183 O O . ALA A 1 285 ? -7.361 -4.758 24.772 1.00 96.06 285 ALA A O 1
ATOM 2184 N N . VAL A 1 286 ? -8.395 -4.863 26.778 1.00 96.19 286 VAL A N 1
ATOM 2185 C CA . VAL A 1 286 ? -9.775 -4.925 26.263 1.00 96.19 286 VAL A CA 1
ATOM 2186 C C . VAL A 1 286 ? -10.107 -3.680 25.424 1.00 96.19 286 VAL A C 1
ATOM 2188 O O . VAL A 1 286 ? -10.470 -3.806 24.256 1.00 96.19 286 VAL A O 1
ATOM 2191 N N . ASP A 1 287 ? -9.873 -2.472 25.960 1.00 96.50 287 ASP A N 1
ATOM 2192 C CA . ASP A 1 287 ? -10.102 -1.188 25.264 1.00 96.50 287 ASP A CA 1
ATOM 2193 C C . ASP A 1 287 ? -9.317 -1.089 23.946 1.00 96.50 287 ASP A C 1
ATOM 2195 O O . ASP A 1 287 ? -9.821 -0.573 22.952 1.00 96.50 287 ASP A O 1
ATOM 2199 N N . ARG A 1 288 ? -8.084 -1.611 23.903 1.00 95.44 288 ARG A N 1
ATOM 2200 C CA . ARG A 1 288 ? -7.262 -1.634 22.682 1.00 95.44 288 ARG A CA 1
ATOM 2201 C C . ARG A 1 288 ? -7.801 -2.570 21.610 1.00 95.44 288 ARG A C 1
ATOM 2203 O O . ARG A 1 288 ? -7.608 -2.265 20.438 1.00 95.44 288 ARG A O 1
ATOM 2210 N N . ILE A 1 289 ? -8.387 -3.707 21.981 1.00 94.81 289 ILE A N 1
ATOM 2211 C CA . ILE A 1 289 ? -9.007 -4.614 21.007 1.00 94.81 289 ILE A CA 1
ATOM 2212 C C . ILE A 1 289 ? -10.275 -3.967 20.461 1.00 94.81 289 ILE A C 1
ATOM 2214 O O . ILE A 1 289 ? -10.425 -3.886 19.247 1.00 94.81 289 ILE A O 1
ATOM 2218 N N . PHE A 1 290 ? -11.127 -3.434 21.340 1.00 96.12 290 PHE A N 1
ATOM 2219 C CA . PHE A 1 290 ? -12.348 -2.732 20.950 1.00 96.12 290 PHE A CA 1
ATOM 2220 C C . PHE A 1 290 ? -12.075 -1.577 19.970 1.00 96.12 290 PHE A C 1
ATOM 2222 O O . PHE A 1 290 ? -12.683 -1.520 18.907 1.00 96.12 290 PHE A O 1
ATOM 2229 N N . LYS A 1 291 ? -11.075 -0.732 20.255 1.00 95.06 291 LYS A N 1
ATOM 2230 C CA . LYS A 1 291 ? -10.658 0.391 19.389 1.00 95.06 291 LYS A CA 1
ATOM 2231 C C . LYS A 1 291 ? -10.133 0.011 17.999 1.00 95.06 291 LYS A C 1
ATOM 2233 O O . LYS A 1 291 ? -9.825 0.881 17.198 1.00 95.06 291 LYS A O 1
ATOM 2238 N N . ARG A 1 292 ? -9.893 -1.276 17.737 1.00 92.75 292 ARG A N 1
ATOM 2239 C CA . ARG A 1 292 ? -9.506 -1.776 16.403 1.00 92.75 292 ARG A CA 1
ATOM 2240 C C . ARG A 1 292 ? -10.707 -2.267 15.597 1.00 92.75 292 ARG A C 1
ATOM 2242 O O . ARG A 1 292 ? -10.511 -2.790 14.504 1.00 92.75 292 ARG A O 1
ATOM 2249 N N . LEU A 1 293 ? -11.892 -2.239 16.198 1.00 93.44 293 LEU A N 1
ATOM 2250 C CA . LEU A 1 293 ? -13.141 -2.740 15.634 1.00 93.44 293 LEU A CA 1
ATOM 2251 C C . LEU A 1 293 ? -14.185 -1.622 15.514 1.00 93.44 293 LEU A C 1
ATOM 2253 O O . LEU A 1 293 ? -15.082 -1.721 14.683 1.00 93.44 293 LEU A O 1
ATOM 2257 N N . ASP A 1 294 ? -14.084 -0.573 16.338 1.00 93.31 294 ASP A N 1
ATOM 2258 C CA . ASP A 1 294 ? -15.043 0.537 16.401 1.00 93.31 294 ASP A CA 1
ATOM 2259 C C . ASP A 1 294 ? -14.903 1.568 15.268 1.00 93.31 294 ASP A C 1
ATOM 2261 O O . ASP A 1 294 ? -15.699 2.502 15.195 1.00 93.31 294 ASP A O 1
ATOM 2265 N N . ASP A 1 295 ? -13.934 1.386 14.370 1.00 90.31 295 ASP A N 1
ATOM 2266 C CA . ASP A 1 295 ? -13.728 2.172 13.151 1.00 90.31 295 ASP A CA 1
ATOM 2267 C C . ASP A 1 295 ? -14.496 1.615 11.936 1.00 90.31 295 ASP A C 1
ATOM 2269 O O . ASP A 1 295 ? -14.619 2.292 10.915 1.00 90.31 295 ASP A O 1
ATOM 2273 N N . GLY A 1 296 ? -15.063 0.407 12.043 1.00 90.88 296 GLY A N 1
ATOM 2274 C CA . GLY A 1 296 ? -15.910 -0.189 11.008 1.00 90.88 296 GLY A CA 1
ATOM 2275 C C . GLY A 1 296 ? -15.152 -0.601 9.745 1.00 90.88 296 GLY A C 1
ATOM 2276 O O . GLY A 1 296 ? -15.761 -0.740 8.690 1.00 90.88 296 GLY A O 1
ATOM 2277 N N . ILE A 1 297 ? -13.836 -0.822 9.813 1.00 90.50 297 ILE A N 1
ATOM 2278 C CA . ILE A 1 297 ? -13.025 -1.211 8.638 1.00 90.50 297 ILE A CA 1
ATOM 2279 C C . ILE A 1 297 ? -13.101 -2.712 8.301 1.00 90.50 297 ILE A C 1
ATOM 2281 O O . ILE A 1 297 ? -12.374 -3.223 7.440 1.00 90.50 297 ILE A O 1
ATOM 2285 N N . ILE A 1 298 ? -13.929 -3.465 9.025 1.00 92.25 298 ILE A N 1
ATOM 2286 C CA . ILE A 1 298 ? -14.144 -4.889 8.780 1.00 92.25 298 ILE A CA 1
ATOM 2287 C C . ILE A 1 298 ? -15.338 -5.049 7.846 1.00 92.25 298 ILE A C 1
ATOM 2289 O O . ILE A 1 298 ? -16.458 -4.649 8.161 1.00 92.25 298 ILE A O 1
ATOM 2293 N N . PHE A 1 299 ? -15.066 -5.689 6.715 1.00 92.56 299 PHE A N 1
ATOM 2294 C CA . PHE A 1 299 ? -16.052 -6.051 5.714 1.00 92.56 299 PHE A CA 1
ATOM 2295 C C . PHE A 1 299 ? -16.026 -7.567 5.497 1.00 92.56 299 PHE A C 1
ATOM 2297 O O . PHE A 1 299 ? -14.946 -8.177 5.559 1.00 92.56 299 PHE A O 1
ATOM 2304 N N . PRO A 1 300 ? -17.180 -8.191 5.213 1.00 91.00 300 PRO A N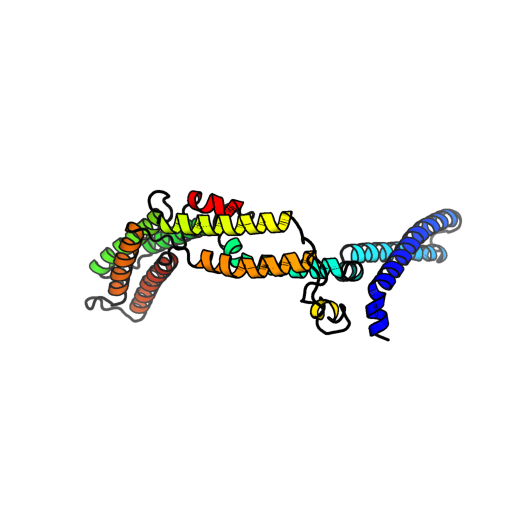 1
ATOM 2305 C CA . PRO A 1 300 ? -17.213 -9.557 4.719 1.00 91.00 300 PRO A CA 1
ATOM 2306 C C . PRO A 1 300 ? -16.549 -9.626 3.339 1.00 91.00 300 PRO A C 1
ATOM 2308 O O . PRO A 1 300 ? -16.597 -8.678 2.554 1.00 91.00 300 PRO A O 1
ATOM 2311 N N . SER A 1 301 ? -15.941 -10.769 3.021 1.00 86.75 301 SER A N 1
ATOM 2312 C CA . SER A 1 301 ? -15.176 -10.933 1.778 1.00 86.75 301 SER A CA 1
ATOM 2313 C C . SER A 1 301 ? -16.005 -10.693 0.521 1.00 86.75 301 SER A C 1
ATOM 2315 O O . SER A 1 301 ? -15.516 -10.082 -0.424 1.00 86.75 301 SER A O 1
ATOM 2317 N N . VAL A 1 302 ? -17.269 -11.117 0.534 1.00 88.62 302 VAL A N 1
ATOM 2318 C CA . VAL A 1 302 ? -18.195 -10.944 -0.591 1.00 88.62 302 VAL A CA 1
ATOM 2319 C C . VAL A 1 302 ? -18.443 -9.474 -0.938 1.00 88.62 302 VAL A C 1
ATOM 2321 O O . VAL A 1 302 ? -18.533 -9.148 -2.115 1.00 88.62 302 VAL A O 1
ATOM 2324 N N . SER A 1 303 ? -18.464 -8.572 0.049 1.00 88.31 303 SER A N 1
ATOM 2325 C CA . SER A 1 303 ? -18.660 -7.133 -0.183 1.00 88.31 303 SER A CA 1
ATOM 2326 C C . SER A 1 303 ? -17.427 -6.443 -0.767 1.00 88.31 303 SER A C 1
ATOM 2328 O O . SER A 1 303 ? -17.546 -5.371 -1.344 1.00 88.31 303 SER A O 1
ATOM 2330 N N . MET A 1 304 ? -16.246 -7.054 -0.644 1.00 87.38 304 MET A N 1
ATOM 2331 C CA . MET A 1 304 ? -14.984 -6.503 -1.152 1.00 87.38 304 MET A CA 1
ATOM 2332 C C . MET A 1 304 ? -14.571 -7.097 -2.506 1.00 87.38 304 MET A C 1
ATOM 2334 O O . MET A 1 304 ? -13.518 -6.741 -3.032 1.00 87.38 304 MET A O 1
ATOM 2338 N N . GLN A 1 305 ? -15.370 -8.005 -3.078 1.00 86.69 305 GLN A N 1
ATOM 2339 C CA . GLN A 1 305 ? -15.016 -8.719 -4.306 1.00 86.69 305 GLN A CA 1
ATOM 2340 C C . GLN A 1 305 ? -14.871 -7.780 -5.511 1.00 86.69 305 GLN A C 1
ATOM 2342 O O . GLN A 1 305 ? -13.907 -7.915 -6.260 1.00 86.69 305 GLN A O 1
ATOM 2347 N N . GLY A 1 306 ? -15.790 -6.825 -5.684 1.00 86.56 306 GLY A N 1
ATOM 2348 C CA . GLY A 1 306 ? -15.727 -5.846 -6.777 1.00 86.56 306 GLY A CA 1
ATOM 2349 C C . GLY A 1 306 ? -14.475 -4.973 -6.688 1.00 86.56 306 GLY A C 1
ATOM 2350 O O . GLY A 1 306 ? -13.700 -4.873 -7.637 1.00 86.56 306 GLY A O 1
ATOM 2351 N N . MET A 1 307 ? -14.175 -4.484 -5.483 1.00 88.12 307 MET A N 1
ATOM 2352 C CA . MET A 1 307 ? -12.936 -3.758 -5.204 1.00 88.12 307 MET A CA 1
ATOM 2353 C C . MET A 1 307 ? -11.673 -4.577 -5.497 1.00 88.12 307 MET A C 1
ATOM 2355 O O . MET A 1 307 ? -10.704 -4.027 -6.006 1.00 88.12 307 MET A O 1
ATOM 2359 N N . HIS A 1 308 ? -11.663 -5.880 -5.199 1.00 85.44 308 HIS A N 1
ATOM 2360 C CA . HIS A 1 308 ? -10.519 -6.742 -5.509 1.00 85.44 308 HIS A CA 1
ATOM 2361 C C . HIS A 1 308 ? -10.290 -6.917 -7.017 1.00 85.44 308 HIS A C 1
ATOM 2363 O O . HIS A 1 308 ? -9.156 -7.118 -7.431 1.00 85.44 308 HIS A O 1
ATOM 2369 N N . VAL A 1 309 ? -11.349 -6.856 -7.829 1.00 85.38 309 VAL A N 1
ATOM 2370 C CA . VAL A 1 309 ? -11.252 -6.930 -9.297 1.00 85.38 309 VAL A CA 1
ATOM 2371 C C . VAL A 1 309 ? -10.832 -5.588 -9.902 1.00 85.38 309 VAL A C 1
ATOM 2373 O O . VAL A 1 309 ? -10.163 -5.568 -10.934 1.00 85.38 309 VAL A O 1
ATOM 2376 N N . ALA A 1 310 ? -11.246 -4.475 -9.293 1.00 84.88 310 ALA A N 1
ATOM 2377 C CA . ALA A 1 310 ? -10.955 -3.132 -9.789 1.00 84.88 310 ALA A CA 1
ATOM 2378 C C . ALA A 1 310 ? -9.520 -2.649 -9.514 1.00 84.88 310 ALA A C 1
ATOM 2380 O O . ALA A 1 310 ? -9.045 -1.759 -10.221 1.00 84.88 310 ALA A O 1
ATOM 2381 N N . VAL A 1 311 ? -8.862 -3.202 -8.491 1.00 81.19 311 VAL A N 1
ATOM 2382 C CA . VAL A 1 311 ? -7.465 -2.924 -8.106 1.00 81.19 311 VAL A CA 1
ATOM 2383 C C . VAL A 1 311 ? -6.507 -3.807 -8.895 1.00 81.19 311 VAL A C 1
ATOM 2385 O O . VAL A 1 311 ? -5.544 -3.244 -9.461 1.00 81.19 311 VAL A O 1
#

Secondary structure (DSSP, 8-state):
-HHHHHHTHHHHHHHHHHHHHHHHHHHHHHHHHHHHHHTTT--TT-GGGGGGHHHHHHHHHHHHHHHHHHH-HHHHHHH-HHHHHHHHHHHHHHHHHHHHHHHS-TT-SS-HHHHHHHHHHHHHHHHHHTPPTTTS-HHHHHHHHHHHHHHHHHHHHHT-GGG--HHHHHHHHHHHHHHHHHHHHHHH--TT----HHHHTSPPTTSSS-SS-SS--SHHHHHHHHHHHHHHHHHHHHTT-----HHHHHHHHHHHHHHHHHTSPPTT----HHHHHHHHHHHHHHHHHHTTTTT-----GGGGHHHHHH-